Protein AF-A0A243Q3I1-F1 (afdb_monomer_lite)

InterPro domains:
  IPR002549 Transmembrane protein TqsA-like [PF01594] (101-294)

pLDDT: mean 79.12, std 11.6, range [49.81, 96.56]

Foldseek 3Di:
DVVVVVVCVVVVVVVVVVVVVVVVVVVVVVVVVVVVVVVVVCCVVPVVVVLVVVLVPDDPVCSVVSVVVVVVVVVVVVVVVVVVVVVVVVVVVVVVVVVVVVVVVVVVVVCVLQVLLLLLLLLVLLVVVVVLVVVVVVVDDLVVSLVVLVVVLVVVLVVVCVVLVPVLVVVLVVLVVVVVVVLVVVVVVLVVVPDDPVVCVVVSVVVVVVCVVVVCVVVVVSVVSVVVSVSVSVSSNSSSVSNSCCNNQVVVVLVVVLVPDDPVCSVVSVVVVVVVSVVSSVVSVVVVVVVVVVVVVVVVVD

Structure (mmCIF, N/CA/C/O backbone):
data_AF-A0A243Q3I1-F1
#
_entry.id   AF-A0A243Q3I1-F1
#
loop_
_atom_site.group_PDB
_atom_site.id
_atom_site.type_symbol
_atom_site.label_atom_id
_atom_site.label_alt_id
_atom_site.label_comp_id
_atom_site.label_asym_id
_atom_site.label_entity_id
_atom_site.label_seq_id
_atom_site.pdbx_PDB_ins_code
_atom_site.Cartn_x
_atom_site.Cartn_y
_atom_site.Cartn_z
_atom_site.occupancy
_atom_site.B_iso_or_equiv
_atom_site.auth_seq_id
_atom_site.auth_comp_id
_atom_site.auth_asym_id
_atom_site.auth_atom_id
_atom_site.pdbx_PDB_model_num
ATOM 1 N N . PHE A 1 1 ? -16.374 -46.601 -12.425 1.00 60.47 1 PHE A N 1
ATOM 2 C CA . PHE A 1 1 ? -17.560 -45.820 -11.999 1.00 60.47 1 PHE A CA 1
ATOM 3 C C . PHE A 1 1 ? -17.909 -45.997 -10.516 1.00 60.47 1 PHE A C 1
ATOM 5 O O . PHE A 1 1 ? -18.286 -45.012 -9.892 1.00 60.47 1 PHE A O 1
ATOM 12 N N . GLU A 1 2 ? -17.747 -47.179 -9.910 1.00 65.38 2 GLU A N 1
ATOM 13 C CA . GLU A 1 2 ? -18.029 -47.389 -8.472 1.00 65.38 2 GLU A CA 1
ATOM 14 C C . GLU A 1 2 ? -17.085 -46.637 -7.524 1.00 65.38 2 GLU A C 1
ATOM 16 O O . GLU A 1 2 ? -17.553 -46.033 -6.563 1.00 65.38 2 GLU A O 1
ATOM 21 N N . GLN A 1 3 ? -15.786 -46.562 -7.834 1.00 63.16 3 GLN A N 1
ATOM 22 C CA . GLN A 1 3 ? -14.827 -45.789 -7.030 1.00 63.16 3 GLN A CA 1
ATOM 23 C C . GLN A 1 3 ? -15.153 -44.286 -6.997 1.00 63.16 3 GLN A C 1
ATOM 25 O O . GLN A 1 3 ? -15.048 -43.660 -5.949 1.00 63.16 3 GLN A O 1
ATOM 30 N N . ALA A 1 4 ? -15.625 -43.707 -8.107 1.00 67.12 4 ALA A N 1
ATOM 31 C CA . ALA A 1 4 ? -16.045 -42.303 -8.161 1.00 67.12 4 ALA A CA 1
ATOM 32 C C . ALA A 1 4 ? -17.318 -42.048 -7.332 1.00 67.12 4 ALA A C 1
ATOM 34 O O . ALA A 1 4 ? -17.409 -41.034 -6.643 1.00 67.12 4 ALA A O 1
ATOM 35 N N . LYS A 1 5 ? -18.273 -42.992 -7.334 1.00 71.06 5 LYS A N 1
ATOM 36 C CA . LYS A 1 5 ? -19.467 -42.934 -6.474 1.00 71.06 5 LYS A CA 1
ATOM 37 C C . LYS A 1 5 ? -19.114 -43.074 -4.990 1.00 71.06 5 LYS A C 1
ATOM 39 O O . LYS A 1 5 ? -19.642 -42.320 -4.181 1.00 71.06 5 LYS A O 1
ATOM 44 N N . GLN A 1 6 ? -18.194 -43.971 -4.630 1.00 70.88 6 GLN A N 1
ATOM 45 C CA . GLN A 1 6 ? -17.710 -44.110 -3.250 1.00 70.88 6 GLN A CA 1
ATOM 46 C C . GLN A 1 6 ? -16.926 -42.877 -2.783 1.00 70.88 6 GLN A C 1
ATOM 48 O O . GLN A 1 6 ? -17.085 -42.451 -1.641 1.00 70.88 6 GLN A O 1
ATOM 53 N N . TYR A 1 7 ? -16.133 -42.263 -3.663 1.00 69.81 7 TYR A N 1
ATOM 54 C CA . TYR A 1 7 ? -15.385 -41.043 -3.355 1.00 69.81 7 TYR A CA 1
ATOM 55 C C . TYR A 1 7 ? -16.311 -39.831 -3.156 1.00 69.81 7 TYR A C 1
ATOM 57 O O . TYR A 1 7 ? -16.144 -39.074 -2.199 1.00 69.81 7 TYR A O 1
ATOM 65 N N . LEU A 1 8 ? -17.335 -39.684 -4.006 1.00 68.69 8 LEU A N 1
ATOM 66 C CA . LEU A 1 8 ? -18.376 -38.659 -3.865 1.00 68.69 8 LEU A CA 1
ATOM 67 C C . LEU A 1 8 ? -19.275 -38.900 -2.647 1.00 68.69 8 LEU A C 1
ATOM 69 O O . LEU A 1 8 ? -19.658 -37.944 -1.984 1.00 68.69 8 LEU A O 1
ATOM 73 N N . SER A 1 9 ? -19.576 -40.156 -2.312 1.00 70.81 9 SER A N 1
ATOM 74 C CA . SER A 1 9 ? -20.358 -40.506 -1.122 1.00 70.81 9 SER A CA 1
ATOM 75 C C . SER A 1 9 ? -19.582 -40.246 0.176 1.00 70.81 9 SER A C 1
ATOM 77 O O . SER A 1 9 ? -20.144 -39.649 1.093 1.00 70.81 9 SER A O 1
ATOM 79 N N . ARG A 1 10 ? -18.283 -40.590 0.242 1.00 69.06 10 ARG A N 1
ATOM 80 C CA . ARG A 1 10 ? -17.423 -40.268 1.399 1.00 69.06 10 ARG A CA 1
ATOM 81 C C . ARG A 1 10 ? -17.251 -38.763 1.592 1.00 69.06 10 ARG A C 1
ATOM 83 O O . ARG A 1 10 ? -17.489 -38.274 2.690 1.00 69.06 10 ARG A O 1
ATOM 90 N N . ARG A 1 11 ? -16.912 -38.017 0.531 1.00 65.69 11 ARG A N 1
ATOM 91 C CA . ARG A 1 11 ? -16.781 -36.550 0.624 1.00 65.69 11 ARG A CA 1
ATOM 92 C C . ARG A 1 11 ? -18.119 -35.849 0.847 1.00 65.69 11 ARG A C 1
ATOM 94 O O . ARG A 1 11 ? -18.159 -34.857 1.559 1.00 65.69 11 ARG A O 1
ATOM 101 N N . GLY A 1 12 ? -19.210 -36.360 0.279 1.00 66.88 12 GLY A N 1
ATOM 102 C CA . GLY A 1 12 ? -20.560 -35.864 0.543 1.00 66.88 12 GLY A CA 1
ATOM 103 C C . GLY A 1 12 ? -20.948 -36.036 2.011 1.00 66.88 12 GLY A C 1
ATOM 104 O O . GLY A 1 12 ? -21.496 -35.110 2.596 1.00 66.88 12 GLY A O 1
ATOM 105 N N . GLY A 1 13 ? -20.585 -37.169 2.623 1.00 69.62 13 GLY A N 1
ATOM 106 C CA . GLY A 1 13 ? -20.744 -37.415 4.057 1.00 69.62 13 GLY A CA 1
ATOM 107 C C . GLY A 1 13 ? -19.904 -36.478 4.929 1.00 69.62 13 GLY A C 1
ATOM 108 O O . GLY A 1 13 ? -20.433 -35.894 5.870 1.00 69.62 13 GLY A O 1
ATOM 109 N N . GLU A 1 14 ? -18.628 -36.266 4.592 1.00 66.44 14 GLU A N 1
ATOM 110 C CA . GLU A 1 14 ? -17.740 -35.347 5.323 1.00 66.44 14 GLU A CA 1
ATOM 111 C C . GLU A 1 14 ? -18.193 -33.882 5.206 1.00 66.44 14 GLU A C 1
ATOM 113 O O . GLU A 1 14 ? -18.300 -33.192 6.218 1.00 66.44 14 GLU A O 1
ATOM 118 N N . ILE A 1 15 ? -18.551 -33.413 4.007 1.00 69.44 15 ILE A N 1
ATOM 119 C CA . ILE A 1 15 ? -19.056 -32.048 3.780 1.00 69.44 15 ILE A CA 1
ATOM 120 C C . ILE A 1 15 ? -20.418 -31.851 4.455 1.00 69.44 15 ILE A C 1
ATOM 122 O O . ILE A 1 15 ? -20.632 -30.825 5.099 1.00 69.44 15 ILE A O 1
ATOM 126 N N . ALA A 1 16 ? -21.322 -32.832 4.368 1.00 72.56 16 ALA A N 1
ATOM 127 C CA . ALA A 1 16 ? -22.604 -32.780 5.066 1.00 72.56 16 ALA A CA 1
ATOM 128 C C . ALA A 1 16 ? -22.410 -32.766 6.588 1.00 72.56 16 ALA A C 1
ATOM 130 O O . ALA A 1 16 ? -23.049 -31.968 7.269 1.00 72.56 16 ALA A O 1
ATOM 131 N N . SER A 1 17 ? -21.492 -33.577 7.125 1.00 74.25 17 SER A N 1
ATOM 132 C CA . SER A 1 17 ? -21.179 -33.585 8.559 1.00 74.25 17 SER A CA 1
ATOM 133 C C . SER A 1 17 ? -20.524 -32.283 9.032 1.00 74.25 17 SER A C 1
ATOM 135 O O . SER A 1 17 ? -20.873 -31.788 10.100 1.00 74.25 17 SER A O 1
ATOM 137 N N . GLY A 1 18 ? -19.644 -31.680 8.224 1.00 77.44 18 GLY A N 1
ATOM 138 C CA . GLY A 1 18 ? -18.999 -30.401 8.525 1.00 77.44 18 GLY A CA 1
ATOM 139 C C . GLY A 1 18 ? -19.975 -29.226 8.460 1.00 77.44 18 GLY A C 1
ATOM 140 O O . GLY A 1 18 ? -19.966 -28.367 9.340 1.00 77.44 18 GLY A O 1
ATOM 141 N N . ALA A 1 19 ? -20.873 -29.218 7.471 1.00 75.69 19 ALA A N 1
ATOM 142 C CA . ALA A 1 19 ? -21.944 -28.231 7.366 1.00 75.69 19 ALA A CA 1
ATOM 143 C C . ALA A 1 19 ? -22.961 -28.367 8.513 1.00 75.69 19 ALA A C 1
ATOM 145 O O . ALA A 1 19 ? -23.334 -27.364 9.117 1.00 75.69 19 ALA A O 1
ATOM 146 N N . LEU A 1 20 ? -23.361 -29.594 8.869 1.00 82.19 20 LEU A N 1
ATOM 147 C CA . LEU A 1 20 ? -24.236 -29.862 10.017 1.00 82.19 20 LEU A CA 1
ATOM 148 C C . LEU A 1 20 ? -23.584 -29.456 11.343 1.00 82.19 20 LEU A C 1
ATOM 150 O O . LEU A 1 20 ? -24.257 -28.870 12.190 1.00 82.19 20 LEU A O 1
ATOM 154 N N . ALA A 1 21 ? -22.285 -29.714 11.516 1.00 81.19 21 ALA A N 1
ATOM 155 C CA . ALA A 1 21 ? -21.536 -29.259 12.683 1.00 81.19 21 ALA A CA 1
ATOM 156 C C . ALA A 1 21 ? -21.499 -27.725 12.754 1.00 81.19 21 ALA A C 1
ATOM 158 O O . ALA A 1 21 ? -21.823 -27.163 13.796 1.00 81.19 21 ALA A O 1
ATOM 159 N N . GLY A 1 22 ? -21.209 -27.044 11.639 1.00 78.94 22 GLY A N 1
ATOM 160 C CA . GLY A 1 22 ? -21.221 -25.580 11.568 1.00 78.94 22 GLY A CA 1
ATOM 161 C C . GLY A 1 22 ? -22.584 -24.973 11.917 1.00 78.94 22 GLY A C 1
ATOM 162 O O . GLY A 1 22 ? -22.660 -24.055 12.731 1.00 78.94 22 GLY A O 1
ATOM 163 N N . VAL A 1 23 ? -23.672 -25.524 11.368 1.00 85.94 23 VAL A N 1
ATOM 164 C CA . VAL A 1 23 ? -25.045 -25.085 11.678 1.00 85.94 23 VAL A CA 1
ATOM 165 C C . VAL A 1 23 ? -25.387 -25.330 13.147 1.00 85.94 23 VAL A C 1
ATOM 167 O O . VAL A 1 23 ? -25.969 -24.457 13.791 1.00 85.94 23 VAL A O 1
ATOM 170 N N . ARG A 1 24 ? -24.997 -26.482 13.701 1.00 91.62 24 ARG A N 1
ATOM 171 C CA . ARG A 1 24 ? -25.228 -26.807 15.111 1.00 91.62 24 ARG A CA 1
ATOM 172 C C . ARG A 1 24 ? -24.483 -25.853 16.041 1.00 91.62 24 ARG A C 1
ATOM 174 O O . ARG A 1 24 ? -25.095 -25.338 16.969 1.00 91.62 24 ARG A O 1
ATOM 181 N N . THR A 1 25 ? -23.211 -25.568 15.774 1.00 89.69 25 THR A N 1
ATOM 182 C CA . THR A 1 25 ? -22.420 -24.637 16.589 1.00 89.69 25 THR A CA 1
ATOM 183 C C . THR A 1 25 ? -22.998 -23.223 16.548 1.00 89.69 25 THR A C 1
ATOM 185 O O . THR A 1 25 ? -23.148 -22.596 17.593 1.00 89.69 25 THR A O 1
ATOM 188 N N . VAL A 1 26 ? -23.387 -22.725 15.369 1.00 88.94 26 VAL A N 1
ATOM 189 C CA . VAL A 1 26 ? -24.053 -21.414 15.254 1.00 88.94 26 VAL A CA 1
ATOM 190 C C . VAL A 1 26 ? -25.386 -21.412 16.007 1.00 88.94 26 VAL A C 1
ATOM 192 O O . VAL A 1 26 ? -25.686 -20.449 16.712 1.00 88.94 26 VAL A O 1
ATOM 195 N N . GLY A 1 27 ? -26.157 -22.498 15.911 1.00 92.06 27 GLY A N 1
ATOM 196 C CA . GLY A 1 27 ? -27.403 -22.674 16.654 1.00 92.06 27 GLY A CA 1
ATOM 197 C C . GLY A 1 27 ? -27.200 -22.644 18.170 1.00 92.06 27 GLY A C 1
ATOM 198 O O . GLY A 1 27 ? -27.911 -21.919 18.858 1.00 92.06 27 GLY A O 1
ATOM 199 N N . GLU A 1 28 ? -26.204 -23.365 18.687 1.00 93.62 28 GLU A N 1
ATOM 200 C CA . GLU A 1 28 ? -25.862 -23.399 20.116 1.00 93.62 28 GLU A CA 1
ATOM 201 C C . GLU A 1 28 ? -25.403 -22.024 20.626 1.00 93.62 28 GLU A C 1
ATOM 203 O O . GLU A 1 28 ? -25.840 -21.591 21.694 1.00 93.62 28 GLU A O 1
ATOM 208 N N . ILE A 1 29 ? -24.597 -21.294 19.846 1.00 94.00 29 ILE A N 1
ATOM 209 C CA . ILE A 1 29 ? -24.166 -19.930 20.192 1.00 94.00 29 ILE A CA 1
ATOM 210 C C . ILE A 1 29 ? -25.363 -18.979 20.228 1.00 94.00 29 ILE A C 1
ATOM 212 O O . ILE A 1 29 ? -25.531 -18.249 21.203 1.00 94.00 29 ILE A O 1
ATOM 216 N N . LEU A 1 30 ? -26.214 -18.991 19.198 1.00 93.62 30 LEU A N 1
ATOM 217 C CA . LEU A 1 30 ? -27.404 -18.137 19.150 1.00 93.62 30 LEU A CA 1
ATOM 218 C C . LEU A 1 30 ? -28.355 -18.442 20.306 1.00 93.62 30 LEU A C 1
ATOM 220 O O . LEU A 1 30 ? -28.835 -17.518 20.962 1.00 93.62 30 LEU A O 1
ATOM 224 N N . PHE A 1 31 ? -28.587 -19.723 20.594 1.00 95.94 31 PHE A N 1
ATOM 225 C CA . PHE A 1 31 ? -29.427 -20.136 21.711 1.00 95.94 31 PHE A CA 1
ATOM 226 C C . PHE A 1 31 ? -28.833 -19.681 23.047 1.00 95.94 31 PHE A C 1
ATOM 228 O O . PHE A 1 31 ? -29.552 -19.137 23.882 1.00 95.94 31 PHE A O 1
ATOM 235 N N . GLY A 1 32 ? -27.516 -19.824 23.224 1.00 94.44 32 GLY A N 1
ATOM 236 C CA . GLY A 1 32 ? -26.795 -19.337 24.397 1.00 94.44 32 GLY A CA 1
ATOM 237 C C . GLY A 1 32 ? -26.888 -17.820 24.568 1.00 94.44 32 GLY A C 1
ATOM 238 O O . GLY A 1 32 ? -27.159 -17.353 25.670 1.00 94.44 32 GLY A O 1
ATOM 239 N N . VAL A 1 33 ? -26.738 -17.047 23.489 1.00 95.12 33 VAL A N 1
ATOM 240 C CA . VAL A 1 33 ? -26.851 -15.577 23.509 1.00 95.12 33 VAL A CA 1
ATOM 241 C C . VAL A 1 33 ? -28.270 -15.137 23.853 1.00 95.12 33 VAL A C 1
ATOM 243 O O . VAL A 1 33 ? -28.454 -14.284 24.719 1.00 95.12 33 VAL A O 1
ATOM 246 N N . VAL A 1 34 ? -29.281 -15.733 23.218 1.00 95.56 34 VAL A N 1
ATOM 247 C CA . VAL A 1 34 ? -30.690 -15.425 23.501 1.00 95.56 34 VAL A CA 1
ATOM 248 C C . VAL A 1 34 ? -31.037 -15.790 24.943 1.00 95.56 34 VAL A C 1
ATOM 250 O O . VAL A 1 34 ? -31.638 -14.981 25.650 1.00 95.56 34 VAL A O 1
ATOM 253 N N . LEU A 1 35 ? -30.611 -16.965 25.412 1.00 96.00 35 LEU A N 1
ATOM 254 C CA . LEU A 1 35 ? -30.824 -17.400 26.789 1.00 96.00 35 LEU A CA 1
ATOM 255 C C . LEU A 1 35 ? -30.122 -16.471 27.785 1.00 96.00 35 LEU A C 1
ATOM 257 O O . LEU A 1 35 ? -30.739 -16.063 28.765 1.00 96.00 35 LEU A O 1
ATOM 261 N N . ALA A 1 36 ? -28.869 -16.096 27.526 1.00 93.44 36 ALA A N 1
ATOM 262 C CA . ALA A 1 36 ? -28.123 -15.157 28.357 1.00 93.44 36 ALA A CA 1
ATOM 263 C C . ALA A 1 36 ? -28.802 -13.782 28.404 1.00 93.44 36 ALA A C 1
ATOM 265 O O . ALA A 1 36 ? -28.885 -13.183 29.473 1.00 93.44 36 ALA A O 1
ATOM 266 N N . MET A 1 37 ? -29.344 -13.305 27.279 1.00 94.38 37 MET A N 1
ATOM 267 C CA . MET A 1 37 ? -30.090 -12.048 27.215 1.00 94.38 37 MET A CA 1
ATOM 268 C C . MET A 1 37 ? -31.381 -12.115 28.039 1.00 94.38 37 MET A C 1
ATOM 270 O O . MET A 1 37 ? -31.640 -11.222 28.844 1.00 94.38 37 MET A O 1
ATOM 274 N N . ILE A 1 38 ? -32.162 -13.192 27.900 1.00 93.81 38 ILE A N 1
ATOM 275 C CA . ILE A 1 38 ? -33.390 -13.406 28.682 1.00 93.81 38 ILE A CA 1
ATOM 276 C C . ILE A 1 38 ? -33.068 -13.515 30.177 1.00 93.81 38 ILE A C 1
ATOM 278 O O . ILE A 1 38 ? -33.711 -12.853 30.991 1.00 93.81 38 ILE A O 1
ATOM 282 N N . LEU A 1 39 ? -32.059 -14.310 30.543 1.00 90.44 39 LEU A N 1
ATOM 283 C CA . LEU A 1 39 ? -31.615 -14.461 31.929 1.00 90.44 39 LEU A CA 1
ATOM 284 C C . LEU A 1 39 ? -31.116 -13.137 32.498 1.00 90.44 39 LEU A C 1
ATOM 286 O O . LEU A 1 39 ? -31.464 -12.809 33.625 1.00 90.44 39 LEU A O 1
ATOM 290 N N . SER A 1 40 ? -30.356 -12.360 31.726 1.00 89.31 40 SER A N 1
ATOM 291 C CA . SER A 1 40 ? -29.889 -11.036 32.135 1.00 89.31 40 SER A CA 1
ATOM 292 C C . SER A 1 40 ? -31.066 -10.108 32.441 1.00 89.31 40 SER A C 1
ATOM 294 O O . SER A 1 40 ? -31.116 -9.537 33.529 1.00 89.31 40 SER A O 1
ATOM 296 N N . ILE A 1 41 ? -32.063 -10.033 31.552 1.00 89.38 41 ILE A N 1
ATOM 297 C CA . ILE A 1 41 ? -33.278 -9.230 31.767 1.00 89.38 41 ILE A CA 1
ATOM 298 C C . ILE A 1 41 ? -34.038 -9.712 33.009 1.00 89.38 41 ILE A C 1
ATOM 300 O O . ILE A 1 41 ? -34.445 -8.898 33.838 1.00 89.38 41 ILE A O 1
ATOM 304 N N . TYR A 1 42 ? -34.208 -11.026 33.168 1.00 88.81 42 TYR A N 1
ATOM 305 C CA . TYR A 1 42 ? -34.916 -11.593 34.313 1.00 88.81 42 TYR A CA 1
ATOM 306 C C . TYR A 1 42 ? -34.189 -11.327 35.635 1.00 88.81 42 TYR A C 1
ATOM 308 O O . TYR A 1 42 ? -34.819 -10.889 36.593 1.00 88.81 42 TYR A O 1
ATOM 316 N N . PHE A 1 43 ? -32.872 -11.541 35.696 1.00 84.88 43 PHE A N 1
ATOM 317 C CA . PHE A 1 43 ? -32.071 -11.264 36.890 1.00 84.88 43 PHE A CA 1
ATOM 318 C C . PHE A 1 43 ? -32.097 -9.779 37.254 1.00 84.88 43 PHE A C 1
ATOM 320 O O . PHE A 1 43 ? -32.233 -9.451 38.430 1.00 84.88 43 PHE A O 1
ATOM 327 N N . VAL A 1 44 ? -32.040 -8.887 36.261 1.00 84.31 44 VAL A N 1
ATOM 328 C CA . VAL A 1 44 ? -32.137 -7.436 36.478 1.00 84.31 44 VAL A CA 1
ATOM 329 C C . VAL A 1 44 ? -33.530 -7.028 36.967 1.00 84.31 44 VAL A C 1
ATOM 331 O O . VAL A 1 44 ? -33.642 -6.169 37.835 1.00 84.31 44 VAL A O 1
ATOM 334 N N . HIS A 1 45 ? -34.599 -7.633 36.443 1.00 86.81 45 HIS A N 1
ATOM 335 C CA . HIS A 1 45 ? -35.970 -7.244 36.787 1.00 86.81 45 HIS A CA 1
ATOM 336 C C . HIS A 1 45 ? -36.542 -7.967 38.020 1.00 86.81 45 HIS A C 1
ATOM 338 O O . HIS A 1 45 ? -37.485 -7.489 38.650 1.00 86.81 45 HIS A O 1
ATOM 344 N N . SER A 1 46 ? -36.070 -9.174 38.330 1.00 84.19 46 SER A N 1
ATOM 345 C CA . SER A 1 46 ? -36.699 -10.085 39.301 1.00 84.19 46 SER A CA 1
ATOM 346 C C . SER A 1 46 ? -35.706 -10.902 40.131 1.00 84.19 46 SER A C 1
ATOM 348 O O . SER A 1 46 ? -36.121 -11.864 40.780 1.00 84.19 46 SER A O 1
ATOM 350 N N . GLY A 1 47 ? -34.428 -10.509 40.180 1.00 78.44 47 GLY A N 1
ATOM 351 C CA . GLY A 1 47 ? -33.404 -11.174 40.994 1.00 78.44 47 GLY A CA 1
ATOM 352 C C . GLY A 1 47 ? -33.833 -11.375 42.450 1.00 78.44 47 GLY A C 1
ATOM 353 O O . GLY A 1 47 ? -33.764 -12.490 42.963 1.00 78.44 47 GLY A O 1
ATOM 354 N N . ASP A 1 48 ? -34.411 -10.348 43.072 1.00 79.62 48 ASP A N 1
ATOM 355 C CA . ASP A 1 48 ? -34.838 -10.389 44.479 1.00 79.62 48 ASP A CA 1
ATOM 356 C C . ASP A 1 48 ? -35.939 -11.430 44.749 1.00 79.62 48 ASP A C 1
ATOM 358 O O . ASP A 1 48 ? -35.967 -12.066 45.806 1.00 79.62 48 ASP A O 1
ATOM 362 N N . ARG A 1 49 ? -36.833 -11.661 43.774 1.00 81.50 49 ARG A N 1
ATOM 363 C CA . ARG A 1 49 ? -37.895 -12.677 43.878 1.00 81.50 49 ARG A CA 1
ATOM 364 C C . ARG A 1 49 ? -37.335 -14.093 43.810 1.00 81.50 49 ARG A C 1
ATOM 366 O O . ARG A 1 49 ? -37.809 -14.964 44.537 1.00 81.50 49 ARG A O 1
ATOM 373 N N . LEU A 1 50 ? -36.319 -14.311 42.976 1.00 81.50 50 LEU A N 1
ATOM 374 C CA . LEU A 1 50 ? -35.639 -15.602 42.837 1.00 81.50 50 LEU A CA 1
ATOM 375 C C . LEU A 1 50 ? -34.916 -15.966 44.143 1.00 81.50 50 LEU A C 1
ATOM 377 O O . LEU A 1 50 ? -35.040 -17.083 44.643 1.00 81.50 50 LEU A O 1
ATOM 381 N N . VAL A 1 51 ? -34.238 -14.988 44.748 1.00 79.06 51 VAL A N 1
ATOM 382 C CA . VAL A 1 51 ? -33.566 -15.143 46.046 1.00 79.06 51 VAL A CA 1
ATOM 383 C C . VAL A 1 51 ? -34.569 -15.443 47.154 1.00 79.06 51 VAL A C 1
ATOM 385 O O . VAL A 1 51 ? -34.360 -16.378 47.926 1.00 79.06 51 VAL A O 1
ATOM 388 N N . GLY A 1 52 ? -35.679 -14.701 47.209 1.00 82.50 52 GLY A N 1
ATOM 389 C CA . GLY A 1 52 ? -36.759 -14.952 48.165 1.00 82.50 52 GLY A CA 1
ATOM 390 C C . GLY A 1 52 ? -37.315 -16.371 48.052 1.00 82.50 52 GLY A C 1
ATOM 391 O O . GLY A 1 52 ? -37.408 -17.075 49.055 1.00 82.50 52 GLY A O 1
ATOM 392 N N . TRP A 1 53 ? -37.574 -16.828 46.825 1.00 84.94 53 TRP A N 1
ATOM 393 C CA . TRP A 1 53 ? -38.052 -18.185 46.561 1.00 84.94 53 TRP A CA 1
ATOM 394 C C . TRP A 1 53 ? -37.063 -19.272 47.020 1.00 84.94 53 TRP A C 1
ATOM 396 O O . TRP A 1 53 ? -37.472 -20.237 47.665 1.00 84.94 53 TRP A O 1
ATOM 406 N N . ILE A 1 54 ? -35.758 -19.102 46.770 1.00 84.19 54 ILE A N 1
ATOM 407 C CA . ILE A 1 54 ? -34.717 -20.043 47.231 1.00 84.19 54 ILE A CA 1
ATOM 408 C C . ILE A 1 54 ? -34.657 -20.089 48.762 1.00 84.19 54 ILE A C 1
ATOM 410 O O . ILE A 1 54 ? -34.602 -21.166 49.362 1.00 84.19 54 ILE A O 1
ATOM 414 N N . VAL A 1 55 ? -34.692 -18.924 49.409 1.00 84.25 55 VAL A N 1
ATOM 415 C CA . VAL A 1 55 ? -34.711 -18.819 50.874 1.00 84.25 55 VAL A CA 1
ATOM 416 C C . VAL A 1 55 ? -35.966 -19.483 51.450 1.00 84.25 55 VAL A C 1
ATOM 418 O O . VAL A 1 55 ? -35.908 -20.100 52.517 1.00 84.25 55 VAL A O 1
ATOM 421 N N . ASP A 1 56 ? -37.089 -19.403 50.740 1.00 86.06 56 ASP A N 1
ATOM 422 C CA . ASP A 1 56 ? -38.352 -20.010 51.146 1.00 86.06 56 ASP A CA 1
ATOM 423 C C . ASP A 1 56 ? -38.416 -21.527 50.920 1.00 86.06 56 ASP A C 1
ATOM 425 O O . ASP A 1 56 ? -39.223 -22.194 51.574 1.00 86.06 56 ASP A O 1
ATOM 429 N N . LEU A 1 57 ? -37.530 -22.097 50.100 1.00 87.50 57 LEU A N 1
ATOM 430 C CA . LEU A 1 57 ? -37.314 -23.547 50.009 1.00 87.50 57 LEU A CA 1
ATOM 431 C C . LEU A 1 57 ? -36.452 -24.094 51.161 1.00 87.50 57 LEU A C 1
ATOM 433 O O . LEU A 1 57 ? -36.494 -25.290 51.448 1.00 87.50 57 LEU A O 1
ATOM 437 N N . ALA A 1 58 ? -35.679 -23.244 51.844 1.00 84.75 58 ALA A N 1
ATOM 438 C CA . ALA A 1 58 ? -34.723 -23.695 52.850 1.00 84.75 58 ALA A CA 1
ATOM 439 C C . ALA A 1 58 ? -35.385 -24.110 54.189 1.00 84.75 58 ALA A C 1
ATOM 441 O O . ALA A 1 58 ? -36.408 -23.534 54.598 1.00 84.75 58 ALA A O 1
ATOM 442 N N . PRO A 1 59 ? -34.790 -25.066 54.936 1.00 88.31 59 PRO A N 1
ATOM 443 C CA . PRO A 1 59 ? -35.238 -25.444 56.278 1.00 88.31 59 PRO A CA 1
ATOM 444 C C . PRO A 1 59 ? -35.266 -24.249 57.241 1.00 88.31 59 PRO A C 1
ATOM 446 O O . PRO A 1 59 ? -34.374 -23.397 57.221 1.00 88.31 59 PRO A O 1
ATOM 449 N N . ARG A 1 60 ? -36.270 -24.201 58.133 1.00 80.50 60 ARG A N 1
ATOM 450 C CA . ARG A 1 60 ? -36.539 -23.052 59.029 1.00 80.50 60 ARG A CA 1
ATOM 451 C C . ARG A 1 60 ? -35.328 -22.607 59.864 1.00 80.50 60 ARG A C 1
ATOM 453 O O . ARG A 1 60 ? -35.210 -21.419 60.136 1.00 80.50 60 ARG A O 1
ATOM 460 N N . GLY A 1 61 ? -34.425 -23.526 60.216 1.00 84.44 61 GLY A N 1
ATOM 461 C CA . GLY A 1 61 ? -33.232 -23.233 61.019 1.00 84.44 61 GLY A CA 1
ATOM 462 C C . GLY A 1 61 ? -32.164 -22.376 60.325 1.00 84.44 61 GLY A C 1
ATOM 463 O O . GLY A 1 61 ? -31.408 -21.707 61.016 1.00 84.44 61 GLY A O 1
ATOM 464 N N . ILE A 1 62 ? -32.113 -22.349 58.985 1.00 82.69 62 ILE A N 1
ATOM 465 C CA . ILE A 1 62 ? -31.014 -21.710 58.222 1.00 82.69 62 ILE A CA 1
ATOM 466 C C . ILE A 1 62 ? -31.490 -20.445 57.477 1.00 82.69 62 ILE A C 1
ATOM 468 O O . ILE A 1 62 ? -30.685 -19.651 56.996 1.00 82.69 62 ILE A O 1
ATOM 472 N N . ARG A 1 63 ? -32.807 -20.189 57.414 1.00 84.12 63 ARG A N 1
ATOM 473 C CA . ARG A 1 63 ? -33.386 -19.065 56.646 1.00 84.12 63 ARG A CA 1
ATOM 474 C C . ARG A 1 63 ? -32.843 -17.689 57.035 1.00 84.12 63 ARG A C 1
ATOM 476 O O . ARG A 1 63 ? -32.688 -16.844 56.159 1.00 84.12 63 ARG A O 1
ATOM 483 N N . ARG A 1 64 ? -32.562 -17.455 58.325 1.00 80.25 64 ARG A N 1
ATOM 484 C CA . ARG A 1 64 ? -31.979 -16.185 58.801 1.00 80.25 64 ARG A CA 1
ATOM 485 C C . ARG A 1 64 ? -30.574 -15.975 58.242 1.00 80.25 64 ARG A C 1
ATOM 487 O O . ARG A 1 64 ? -30.338 -14.970 57.583 1.00 80.25 64 ARG A O 1
ATOM 494 N N . THR A 1 65 ? -29.702 -16.970 58.401 1.00 82.88 65 THR A N 1
ATOM 495 C CA . THR A 1 65 ? -28.334 -16.951 57.866 1.00 82.88 65 THR A CA 1
ATOM 496 C C . THR A 1 65 ? -28.326 -16.798 56.345 1.00 82.88 65 THR A C 1
ATOM 498 O O . THR A 1 65 ? -27.563 -16.004 55.813 1.00 82.88 65 THR A O 1
ATOM 501 N N . LEU A 1 66 ? -29.230 -17.482 55.635 1.00 82.38 66 LEU A N 1
ATOM 502 C CA . LEU A 1 66 ? -29.372 -17.368 54.179 1.00 82.38 66 LEU A CA 1
ATOM 503 C C . LEU A 1 66 ? -29.799 -15.966 53.709 1.00 82.38 66 LEU A C 1
ATOM 505 O O . LEU A 1 66 ? -29.287 -15.503 52.693 1.00 82.38 66 LEU A O 1
ATOM 509 N N . ARG A 1 67 ? -30.695 -15.270 54.427 1.00 80.62 67 ARG A N 1
ATOM 510 C CA . ARG A 1 67 ? -31.069 -13.883 54.078 1.00 80.62 67 ARG A CA 1
ATOM 511 C C . ARG A 1 67 ? -29.920 -12.907 54.301 1.00 80.62 67 ARG A C 1
ATOM 513 O O . ARG A 1 67 ? -29.665 -12.071 53.441 1.00 80.62 67 ARG A O 1
ATOM 520 N N . GLU A 1 68 ? -29.231 -13.027 55.432 1.00 81.25 68 GLU A N 1
ATOM 521 C CA . GLU A 1 68 ? -28.131 -12.128 55.796 1.00 81.25 68 GLU A CA 1
ATOM 522 C C . GLU A 1 68 ? -26.902 -12.349 54.905 1.00 81.25 68 GLU A C 1
ATOM 524 O O . GLU A 1 68 ? -26.369 -11.398 54.335 1.00 81.25 68 GLU A O 1
ATOM 529 N N . SER A 1 69 ? -26.487 -13.603 54.701 1.00 83.62 69 SER A N 1
ATOM 530 C CA . SER A 1 69 ? -25.369 -13.934 53.810 1.00 83.62 69 SER A CA 1
ATOM 531 C C . SER A 1 69 ? -25.704 -13.691 52.338 1.00 83.62 69 SER A C 1
ATOM 533 O O . SER A 1 69 ? -24.828 -13.284 51.581 1.00 83.62 69 SER A O 1
ATOM 535 N N . GLY A 1 70 ? -26.961 -13.889 51.925 1.00 80.62 70 GLY A N 1
ATOM 536 C CA . GLY A 1 70 ? -27.404 -13.653 50.552 1.00 80.62 70 GLY A CA 1
ATOM 537 C C . GLY A 1 70 ? -27.160 -12.213 50.105 1.00 80.62 70 GLY A C 1
ATOM 538 O O . GLY A 1 70 ? -26.525 -11.997 49.077 1.00 80.62 70 GLY A O 1
ATOM 539 N N . ALA A 1 71 ? -27.573 -11.226 50.904 1.00 78.94 71 ALA A N 1
ATOM 540 C CA . ALA A 1 71 ? -27.362 -9.814 50.580 1.00 78.94 71 ALA A CA 1
ATOM 541 C C . ALA A 1 71 ? -25.870 -9.456 50.440 1.00 78.94 71 ALA A C 1
ATOM 543 O O . ALA A 1 71 ? -25.488 -8.748 49.509 1.00 78.94 71 ALA A O 1
ATOM 544 N N . VAL A 1 72 ? -25.020 -10.003 51.316 1.00 85.06 72 VAL A N 1
ATOM 545 C CA . VAL A 1 72 ? -23.563 -9.805 51.255 1.00 85.06 72 VAL A CA 1
ATOM 546 C C . VAL A 1 72 ? -22.973 -10.436 49.991 1.00 85.06 72 VAL A C 1
ATOM 548 O O . VAL A 1 72 ? -22.177 -9.802 49.303 1.00 85.06 72 VAL A O 1
ATOM 551 N N . ILE A 1 73 ? -23.390 -11.657 49.641 1.00 85.88 73 ILE A N 1
ATOM 552 C CA . ILE A 1 73 ? -22.944 -12.336 48.415 1.00 85.88 73 ILE A CA 1
ATOM 553 C C . ILE A 1 73 ? -23.340 -11.520 47.178 1.00 85.88 73 ILE A C 1
ATOM 555 O O . ILE A 1 73 ? -22.508 -11.313 46.294 1.00 85.88 73 ILE A O 1
ATOM 559 N N . PHE A 1 74 ? -24.573 -11.009 47.121 1.00 82.38 74 PHE A N 1
ATOM 560 C CA . PHE A 1 74 ? -25.032 -10.180 46.004 1.00 82.38 74 PHE A CA 1
ATOM 561 C C . PHE A 1 74 ? -24.260 -8.864 45.881 1.00 82.38 74 PHE A C 1
ATOM 563 O O . PHE A 1 74 ? -23.929 -8.470 44.759 1.00 82.38 74 PHE A O 1
ATOM 570 N N . ASP A 1 75 ? -23.932 -8.206 46.996 1.00 85.06 75 ASP A N 1
ATOM 571 C CA . ASP A 1 75 ? -23.122 -6.983 46.977 1.00 85.06 75 ASP A CA 1
ATOM 572 C C . ASP A 1 75 ? -21.697 -7.255 46.467 1.00 85.06 75 ASP A C 1
ATOM 574 O O . ASP A 1 75 ? -21.211 -6.556 45.572 1.00 85.06 75 ASP A O 1
ATOM 578 N N . VAL A 1 76 ? -21.054 -8.327 46.947 1.00 89.94 76 VAL A N 1
ATOM 579 C CA . VAL A 1 76 ? -19.701 -8.724 46.515 1.00 89.94 76 VAL A CA 1
ATOM 580 C C . VAL A 1 76 ? -19.675 -9.085 45.030 1.00 89.94 76 VAL A C 1
ATOM 582 O O . VAL A 1 76 ? -18.813 -8.599 44.293 1.00 89.94 76 VAL A O 1
ATOM 585 N N . VAL A 1 77 ? -20.636 -9.887 44.562 1.00 89.25 77 VAL A N 1
ATOM 586 C CA . VAL A 1 77 ? -20.743 -10.271 43.145 1.00 89.25 77 VAL A CA 1
ATOM 587 C C . VAL A 1 77 ? -21.012 -9.044 42.273 1.00 89.25 77 VAL A C 1
ATOM 589 O O . VAL A 1 77 ? -20.363 -8.870 41.241 1.00 89.25 77 VAL A O 1
ATOM 592 N N . SER A 1 78 ? -21.899 -8.144 42.701 1.00 86.00 78 SER A N 1
ATOM 593 C CA . SER A 1 78 ? -22.202 -6.913 41.960 1.00 86.00 78 SER A CA 1
ATOM 594 C C . SER A 1 78 ? -20.997 -5.972 41.883 1.00 86.00 78 SER A C 1
ATOM 596 O O . SER A 1 78 ? -20.733 -5.404 40.819 1.00 86.00 78 SER A O 1
ATOM 598 N N . ARG A 1 79 ? -20.224 -5.828 42.969 1.00 90.06 79 ARG A N 1
ATOM 599 C CA . ARG A 1 79 ? -18.950 -5.086 42.956 1.00 90.06 79 ARG A CA 1
ATOM 600 C C . ARG A 1 79 ? -17.934 -5.714 42.015 1.00 90.06 79 ARG A C 1
ATOM 602 O O . ARG A 1 79 ? -17.294 -4.982 41.263 1.00 90.06 79 ARG A O 1
ATOM 609 N N . TYR A 1 80 ? -17.804 -7.038 42.030 1.00 92.31 80 TYR A N 1
ATOM 610 C CA . TYR A 1 80 ? -16.886 -7.746 41.144 1.00 92.31 80 TYR A CA 1
ATOM 611 C C . TYR A 1 80 ? -17.258 -7.549 39.668 1.00 92.31 80 TYR A C 1
ATOM 613 O O . TYR A 1 80 ? -16.403 -7.155 38.879 1.00 92.31 80 TYR A O 1
ATOM 621 N N . ILE A 1 81 ? -18.537 -7.710 39.305 1.00 90.56 81 ILE A N 1
ATOM 622 C CA . ILE A 1 81 ? -19.024 -7.498 37.930 1.00 90.56 81 ILE A CA 1
ATOM 623 C C . ILE A 1 81 ? -18.769 -6.057 37.473 1.00 90.56 81 ILE A C 1
ATOM 625 O O . ILE A 1 81 ? -18.284 -5.844 36.362 1.00 90.56 81 ILE A O 1
ATOM 629 N N . ARG A 1 82 ? -19.040 -5.060 38.327 1.00 87.50 82 ARG A N 1
ATOM 630 C CA . ARG A 1 82 ? -18.734 -3.651 38.019 1.00 87.50 82 ARG A CA 1
ATOM 631 C C . ARG A 1 82 ? -17.233 -3.419 37.834 1.00 87.50 82 ARG A C 1
ATOM 633 O O . ARG A 1 82 ? -16.852 -2.670 36.940 1.00 87.50 82 ARG A O 1
ATOM 640 N N . GLY A 1 83 ? -16.394 -4.080 38.632 1.00 92.31 83 GLY A N 1
ATOM 641 C CA . GLY A 1 83 ? -14.939 -4.045 38.485 1.00 92.31 83 GLY A CA 1
ATOM 642 C C . GLY A 1 83 ? -14.475 -4.622 37.148 1.00 92.31 83 GLY A C 1
ATOM 643 O O . GLY A 1 83 ? -13.756 -3.951 36.413 1.00 92.31 83 GLY A O 1
ATOM 644 N N . VAL A 1 84 ? -14.946 -5.820 36.791 1.00 93.38 84 VAL A N 1
ATOM 645 C CA . VAL A 1 84 ? -14.625 -6.474 35.509 1.00 93.38 84 VAL A CA 1
ATOM 646 C C . VAL A 1 84 ? -15.107 -5.639 34.319 1.00 93.38 84 VAL A C 1
ATOM 648 O O . VAL A 1 84 ? -14.378 -5.496 33.341 1.00 93.38 84 VAL A O 1
ATOM 651 N N . ALA A 1 85 ? -16.294 -5.032 34.406 1.00 91.19 85 ALA A N 1
ATOM 652 C CA . ALA A 1 85 ? -16.808 -4.152 33.357 1.00 91.19 85 ALA A CA 1
ATOM 653 C C . ALA A 1 85 ? -15.924 -2.909 33.150 1.00 91.19 85 ALA A C 1
ATOM 655 O O . ALA A 1 85 ? -15.692 -2.502 32.013 1.00 91.19 85 ALA A O 1
ATOM 656 N N . LEU A 1 86 ? -15.399 -2.329 34.234 1.00 93.38 86 LEU A N 1
ATOM 657 C CA . LEU A 1 86 ? -14.504 -1.173 34.167 1.00 93.38 86 LEU A CA 1
ATOM 658 C C . LEU A 1 86 ? -13.153 -1.560 33.550 1.00 93.38 86 LEU A C 1
ATOM 660 O O . LEU A 1 86 ? -12.672 -0.857 32.665 1.00 93.38 86 LEU A O 1
ATOM 664 N N . VAL A 1 87 ? -12.595 -2.710 33.941 1.00 93.44 87 VAL A N 1
ATOM 665 C CA . VAL A 1 87 ? -11.377 -3.266 33.324 1.00 93.44 87 VAL A CA 1
ATOM 666 C C . VAL A 1 87 ? -11.585 -3.486 31.824 1.00 93.44 87 VAL A C 1
ATOM 668 O O . VAL A 1 87 ? -10.810 -2.972 31.025 1.00 93.44 87 VAL A O 1
ATOM 671 N N . GLY A 1 88 ? -12.682 -4.136 31.422 1.00 94.50 88 GLY A N 1
ATOM 672 C CA . GLY A 1 88 ? -12.989 -4.363 30.006 1.00 94.50 88 GLY A CA 1
ATOM 673 C C . GLY A 1 88 ? -13.188 -3.072 29.203 1.00 94.50 88 GLY A C 1
ATOM 674 O O . GLY A 1 88 ? -12.802 -3.004 28.037 1.00 94.50 88 GLY A O 1
ATOM 675 N N . MET A 1 89 ? -13.745 -2.024 29.817 1.00 94.81 89 MET A N 1
ATOM 676 C CA . MET A 1 89 ? -13.882 -0.709 29.183 1.00 94.81 89 MET A CA 1
ATOM 677 C C . MET A 1 89 ? -12.519 -0.041 28.957 1.00 94.81 89 MET A C 1
ATOM 679 O O . MET A 1 89 ? -12.280 0.520 27.886 1.00 94.81 89 MET A O 1
ATOM 683 N N . VAL A 1 90 ? -11.625 -0.123 29.945 1.00 95.94 90 VAL A N 1
ATOM 684 C CA . VAL A 1 90 ? -10.255 0.396 29.850 1.00 95.94 90 VAL A CA 1
ATOM 685 C C . VAL A 1 90 ? -9.472 -0.364 28.778 1.00 95.94 90 VAL A C 1
ATOM 687 O O . VAL A 1 90 ? -8.915 0.262 27.876 1.00 95.94 90 VAL A O 1
ATOM 690 N N . ASP A 1 91 ? -9.503 -1.696 28.808 1.00 95.12 91 ASP A N 1
ATOM 691 C CA . ASP A 1 91 ? -8.837 -2.540 27.812 1.00 95.12 91 ASP A CA 1
ATOM 692 C C . ASP A 1 91 ? -9.368 -2.260 26.402 1.00 95.12 91 ASP A C 1
ATOM 694 O O . ASP A 1 91 ? -8.588 -2.044 25.473 1.00 95.12 91 ASP A O 1
ATOM 698 N N . GLY A 1 92 ? -10.691 -2.176 26.236 1.00 93.81 92 GLY A N 1
ATOM 699 C CA . GLY A 1 92 ? -11.323 -1.860 24.955 1.00 93.81 92 GLY A CA 1
ATOM 700 C C . GLY A 1 92 ? -10.901 -0.498 24.397 1.00 93.81 92 GLY A C 1
ATOM 701 O O . GLY A 1 92 ? -10.660 -0.372 23.195 1.00 93.81 92 GLY A O 1
ATOM 702 N N . PHE A 1 93 ? -10.746 0.510 25.257 1.00 95.81 93 PHE A N 1
ATOM 703 C CA . PHE A 1 93 ? -10.257 1.830 24.859 1.00 95.81 93 PHE A CA 1
ATOM 704 C C . PHE A 1 93 ? -8.808 1.778 24.352 1.00 95.81 93 PHE A C 1
ATOM 706 O O . PHE A 1 93 ? -8.517 2.280 23.262 1.00 95.81 93 PHE A O 1
ATOM 713 N N . PHE A 1 94 ? -7.907 1.128 25.093 1.00 96.50 94 PHE A N 1
ATOM 714 C CA . PHE A 1 94 ? -6.503 0.999 24.689 1.00 96.50 94 PHE A CA 1
ATOM 715 C C . PHE A 1 94 ? -6.328 0.132 23.440 1.00 96.50 94 PHE A C 1
ATOM 717 O O . PHE A 1 94 ? -5.558 0.499 22.551 1.00 96.50 94 PHE A O 1
ATOM 724 N N . ILE A 1 95 ? -7.077 -0.968 23.323 1.00 96.31 95 ILE A N 1
ATOM 725 C CA . ILE A 1 95 ? -7.105 -1.802 22.114 1.00 96.31 95 ILE A CA 1
ATOM 726 C C . ILE A 1 95 ? -7.618 -0.989 20.923 1.00 96.31 95 ILE A C 1
ATOM 728 O O . ILE A 1 95 ? -7.034 -1.061 19.843 1.00 96.31 95 ILE A O 1
ATOM 732 N N . GLY A 1 96 ? -8.660 -0.176 21.111 1.00 95.38 96 GLY A N 1
ATOM 733 C CA . GLY A 1 96 ? -9.175 0.717 20.074 1.00 95.38 96 GLY A CA 1
ATOM 734 C C . GLY A 1 96 ? -8.115 1.700 19.573 1.00 95.38 96 GLY A C 1
ATOM 735 O O . GLY A 1 96 ? -7.907 1.825 18.366 1.00 95.38 96 GLY A O 1
ATOM 736 N N . ILE A 1 97 ? -7.383 2.344 20.487 1.00 96.56 97 ILE A N 1
ATOM 737 C CA . ILE A 1 97 ? -6.272 3.241 20.132 1.00 96.56 97 ILE A CA 1
ATOM 738 C C . ILE A 1 97 ? -5.158 2.481 19.411 1.00 96.56 97 ILE A C 1
ATOM 740 O O . ILE A 1 97 ? -4.679 2.943 18.375 1.00 96.56 97 ILE A O 1
ATOM 744 N N . ALA A 1 98 ? -4.756 1.316 19.921 1.00 95.62 98 ALA A N 1
ATOM 745 C CA . ALA A 1 98 ? -3.717 0.496 19.307 1.00 95.62 98 ALA A CA 1
ATOM 746 C C . ALA A 1 98 ? -4.111 0.047 17.891 1.00 95.62 98 ALA A C 1
ATOM 748 O O . ALA A 1 98 ? -3.283 0.094 16.982 1.00 95.62 98 ALA A O 1
ATOM 749 N N . ALA A 1 99 ? -5.378 -0.315 17.675 1.00 94.94 99 ALA A N 1
ATOM 750 C CA . ALA A 1 99 ? -5.904 -0.668 16.362 1.00 94.94 99 ALA A CA 1
ATOM 751 C C . ALA A 1 99 ? -5.851 0.522 15.393 1.00 94.94 99 ALA A C 1
ATOM 753 O O . ALA A 1 99 ? -5.373 0.377 14.267 1.00 94.94 99 ALA A O 1
ATOM 754 N N . VAL A 1 100 ? -6.268 1.714 15.831 1.00 95.88 100 VAL A N 1
ATOM 755 C CA . VAL A 1 100 ? -6.169 2.935 15.014 1.00 95.88 100 VAL A CA 1
ATOM 756 C C . VAL A 1 100 ? -4.708 3.259 14.693 1.00 95.88 100 VAL A C 1
ATOM 758 O O . VAL A 1 100 ? -4.381 3.521 13.536 1.00 95.88 100 VAL A O 1
ATOM 761 N N . ALA A 1 101 ? -3.811 3.189 15.677 1.00 95.88 101 ALA A N 1
ATOM 762 C CA . ALA A 1 101 ? -2.383 3.415 15.473 1.00 95.88 101 ALA A CA 1
ATOM 763 C C . ALA A 1 101 ? -1.775 2.403 14.486 1.00 95.88 101 ALA A C 1
ATOM 765 O O . ALA A 1 101 ? -1.011 2.794 13.603 1.00 95.88 101 ALA A O 1
ATOM 766 N N . ALA A 1 102 ? -2.157 1.127 14.575 1.00 94.56 102 ALA A N 1
ATOM 767 C CA . ALA A 1 102 ? -1.723 0.088 13.645 1.00 94.56 102 ALA A CA 1
ATOM 768 C C . ALA A 1 102 ? -2.197 0.367 12.212 1.00 94.56 102 ALA A C 1
ATOM 770 O O . ALA A 1 102 ? -1.411 0.238 11.275 1.00 94.56 102 ALA A O 1
ATOM 771 N N . VAL A 1 103 ? -3.446 0.813 12.031 1.00 93.81 103 VAL A N 1
ATOM 772 C CA . VAL A 1 103 ? -3.966 1.219 10.715 1.00 93.81 103 VAL A CA 1
ATOM 773 C C . VAL A 1 103 ? -3.195 2.419 10.167 1.00 93.81 103 VAL A C 1
ATOM 775 O O . VAL A 1 103 ? -2.824 2.421 8.996 1.00 93.81 103 VAL A O 1
ATOM 778 N N . VAL A 1 104 ? -2.903 3.422 10.998 1.00 93.19 104 VAL A N 1
ATOM 779 C CA . VAL A 1 104 ? -2.114 4.592 10.583 1.00 93.19 104 VAL A CA 1
ATOM 780 C C . VAL A 1 104 ? -0.705 4.177 10.154 1.00 93.19 104 VAL A C 1
ATOM 782 O O . VAL A 1 104 ? -0.267 4.553 9.068 1.00 93.19 104 VAL A O 1
ATOM 785 N N . LEU A 1 105 ? -0.013 3.355 10.948 1.00 93.44 105 LEU A N 1
ATOM 786 C CA . LEU A 1 105 ? 1.310 2.825 10.598 1.00 93.44 105 LEU A CA 1
ATOM 787 C C . LEU A 1 105 ? 1.272 1.996 9.309 1.00 93.44 105 LEU A C 1
ATOM 789 O O . LEU A 1 105 ? 2.162 2.126 8.469 1.00 93.44 105 LEU A O 1
ATOM 793 N N . TRP A 1 106 ? 0.225 1.192 9.121 1.00 93.19 106 TRP A N 1
ATOM 794 C CA . TRP A 1 106 ? 0.022 0.424 7.898 1.00 93.19 106 TRP A CA 1
ATOM 795 C C . TRP A 1 106 ? -0.161 1.332 6.677 1.00 93.19 106 TRP A C 1
ATOM 797 O O . TRP A 1 106 ? 0.475 1.107 5.648 1.00 93.19 106 TRP A O 1
ATOM 807 N N . ILE A 1 107 ? -0.949 2.405 6.796 1.00 88.00 107 ILE A N 1
ATOM 808 C CA . ILE A 1 107 ? -1.092 3.407 5.731 1.00 88.00 107 ILE A CA 1
ATOM 809 C C . ILE A 1 107 ? 0.262 4.052 5.421 1.00 88.00 107 ILE A C 1
ATOM 811 O O . ILE A 1 107 ? 0.623 4.137 4.251 1.00 88.00 107 ILE A O 1
ATOM 815 N N . LEU A 1 108 ? 1.034 4.468 6.431 1.00 89.25 108 LEU A N 1
ATOM 816 C CA . LEU A 1 108 ? 2.364 5.060 6.224 1.00 89.25 108 LEU A CA 1
ATOM 817 C C . LEU A 1 108 ? 3.305 4.101 5.477 1.00 89.25 108 LEU A C 1
ATOM 819 O O . LEU A 1 108 ? 3.998 4.520 4.548 1.00 89.25 108 LEU A O 1
ATOM 823 N N . TYR A 1 109 ? 3.281 2.816 5.835 1.00 89.00 109 TYR A N 1
ATOM 824 C CA . TYR A 1 109 ? 4.062 1.778 5.163 1.00 89.00 109 TYR A CA 1
ATOM 825 C C . TYR A 1 109 ? 3.651 1.603 3.693 1.00 89.00 109 TYR A C 1
ATOM 827 O O . TYR A 1 109 ? 4.502 1.598 2.802 1.00 89.00 109 TYR A O 1
ATOM 835 N N . VAL A 1 110 ? 2.347 1.522 3.412 1.00 85.06 110 VAL A N 1
ATOM 836 C CA . VAL A 1 110 ? 1.832 1.397 2.037 1.00 85.06 110 VAL A CA 1
ATOM 837 C C . VAL A 1 110 ? 2.157 2.644 1.212 1.00 85.06 110 VAL A C 1
ATOM 839 O O . VAL A 1 110 ? 2.577 2.530 0.060 1.00 85.06 110 VAL A O 1
ATOM 842 N N . VAL A 1 111 ? 2.019 3.837 1.797 1.00 87.38 111 VAL A N 1
ATOM 843 C CA . VAL A 1 111 ? 2.331 5.108 1.130 1.00 87.38 111 VAL A CA 1
ATOM 844 C C . VAL A 1 111 ? 3.789 5.134 0.671 1.00 87.38 111 VAL A C 1
ATOM 846 O O . VAL A 1 111 ? 4.034 5.507 -0.473 1.00 87.38 111 VAL A O 1
ATOM 849 N N . GLN A 1 112 ? 4.747 4.672 1.481 1.00 84.50 112 GLN A N 1
ATOM 850 C CA . GLN A 1 112 ? 6.165 4.635 1.095 1.00 84.50 112 GLN A CA 1
ATOM 851 C C . GLN A 1 112 ? 6.408 3.860 -0.213 1.00 84.50 112 GLN A C 1
ATOM 853 O O . GLN A 1 112 ? 7.177 4.314 -1.063 1.00 84.50 112 GLN A O 1
ATOM 858 N N . VAL A 1 113 ? 5.725 2.728 -0.405 1.00 81.75 113 VAL A N 1
ATOM 859 C CA . VAL A 1 113 ? 5.854 1.897 -1.616 1.00 81.75 113 VAL A CA 1
ATOM 860 C C . VAL A 1 113 ? 5.316 2.620 -2.857 1.00 81.75 113 VAL A C 1
ATOM 862 O O . VAL A 1 113 ? 5.864 2.475 -3.948 1.00 81.75 113 VAL A O 1
ATOM 865 N N . VAL A 1 114 ? 4.270 3.437 -2.702 1.00 84.38 114 VAL A N 1
ATOM 866 C CA . VAL A 1 114 ? 3.611 4.149 -3.813 1.00 84.38 114 VAL A CA 1
ATOM 867 C C . VAL A 1 114 ? 4.273 5.502 -4.115 1.00 84.38 114 VAL A C 1
ATOM 869 O O . VAL A 1 114 ? 4.257 5.962 -5.259 1.00 84.38 114 VAL A O 1
ATOM 872 N N . VAL A 1 115 ? 4.907 6.132 -3.122 1.00 86.94 115 VAL A N 1
ATOM 873 C CA . VAL A 1 115 ? 5.571 7.439 -3.264 1.00 86.94 115 VAL A CA 1
ATOM 874 C C . VAL A 1 115 ? 6.677 7.402 -4.317 1.00 86.94 115 VAL A C 1
ATOM 876 O O . VAL A 1 115 ? 6.766 8.322 -5.130 1.00 86.94 115 VAL A O 1
ATOM 879 N N . LEU A 1 116 ? 7.490 6.343 -4.357 1.00 87.69 116 LEU A N 1
ATOM 880 C CA . LEU A 1 116 ? 8.595 6.246 -5.312 1.00 87.69 116 LEU A CA 1
ATOM 881 C C . LEU A 1 116 ? 8.104 6.230 -6.783 1.00 87.69 116 LEU A C 1
ATOM 883 O O . LEU A 1 116 ? 8.556 7.079 -7.558 1.00 87.69 116 LEU A O 1
ATOM 887 N N . PRO A 1 117 ? 7.135 5.377 -7.181 1.00 88.38 117 PRO A N 1
ATOM 888 C CA . PRO A 1 117 ? 6.486 5.459 -8.490 1.00 88.38 117 PRO A CA 1
ATOM 889 C C . PRO A 1 117 ? 5.841 6.816 -8.788 1.00 88.38 117 PRO A C 1
ATOM 891 O O . PRO A 1 117 ? 5.909 7.279 -9.924 1.00 88.38 117 PRO A O 1
ATOM 894 N N . ILE A 1 118 ? 5.236 7.477 -7.793 1.00 87.44 118 ILE A N 1
ATOM 895 C CA . ILE A 1 118 ? 4.646 8.812 -7.976 1.00 87.44 118 ILE A CA 1
ATOM 896 C C . ILE A 1 118 ? 5.729 9.845 -8.321 1.00 87.44 118 ILE A C 1
ATOM 898 O O . ILE A 1 118 ? 5.547 10.622 -9.261 1.00 87.44 118 ILE A O 1
ATOM 902 N N . ILE A 1 119 ? 6.857 9.849 -7.602 1.00 86.88 119 ILE A N 1
ATOM 903 C CA . ILE A 1 119 ? 7.985 10.757 -7.867 1.00 86.88 119 ILE A CA 1
ATOM 904 C C . ILE A 1 119 ? 8.560 10.495 -9.262 1.00 86.88 119 ILE A C 1
ATOM 906 O O . ILE A 1 119 ? 8.738 11.437 -10.035 1.00 86.88 119 ILE A O 1
ATOM 910 N N . LEU A 1 120 ? 8.794 9.228 -9.616 1.00 86.31 120 LEU A N 1
ATOM 911 C CA . LEU A 1 120 ? 9.263 8.849 -10.953 1.00 86.31 120 LEU A CA 1
ATOM 912 C C . LEU A 1 120 ? 8.264 9.266 -12.040 1.00 86.31 120 LEU A C 1
ATOM 914 O O . LEU A 1 120 ? 8.659 9.835 -13.056 1.00 86.31 120 LEU A O 1
ATOM 918 N N . GLY A 1 121 ? 6.968 9.058 -11.809 1.00 87.12 121 GLY A N 1
ATOM 919 C CA . GLY A 1 121 ? 5.911 9.473 -12.725 1.00 87.12 121 GLY A CA 1
ATOM 920 C C . GLY A 1 121 ? 5.852 10.989 -12.899 1.00 87.12 121 GLY A C 1
ATOM 921 O O . GLY A 1 121 ? 5.723 11.477 -14.024 1.00 87.12 121 GLY A O 1
ATOM 922 N N . MET A 1 122 ? 6.021 11.763 -11.823 1.00 85.56 122 MET A N 1
ATOM 923 C CA . MET A 1 122 ? 6.181 13.218 -11.912 1.00 85.56 122 MET A CA 1
ATOM 924 C C . MET A 1 122 ? 7.433 13.591 -12.704 1.00 85.56 122 MET A C 1
ATOM 926 O O . MET A 1 122 ? 7.359 14.455 -13.578 1.00 85.56 122 MET A O 1
ATOM 930 N N . ALA A 1 123 ? 8.560 12.919 -12.472 1.00 85.94 123 ALA A N 1
ATOM 931 C CA . ALA A 1 123 ? 9.792 13.206 -13.191 1.00 85.94 123 ALA A CA 1
ATOM 932 C C . ALA A 1 123 ? 9.638 12.992 -14.700 1.00 85.94 123 ALA A C 1
ATOM 934 O O . ALA A 1 123 ? 9.877 13.916 -15.482 1.00 85.94 123 ALA A O 1
ATOM 935 N N . ILE A 1 124 ? 9.114 11.834 -15.099 1.00 83.31 124 ILE A N 1
ATOM 936 C CA . ILE A 1 124 ? 8.811 11.506 -16.497 1.00 83.31 124 ILE A CA 1
ATOM 937 C C . ILE A 1 124 ? 7.827 12.535 -17.087 1.00 83.31 124 ILE A C 1
ATOM 939 O O . ILE A 1 124 ? 8.057 13.067 -18.175 1.00 83.31 124 ILE A O 1
ATOM 943 N N . THR A 1 125 ? 6.796 12.926 -16.331 1.00 84.69 125 THR A N 1
ATOM 944 C CA . THR A 1 125 ? 5.812 13.946 -16.743 1.00 84.69 125 THR A CA 1
ATOM 945 C C . THR A 1 125 ? 6.464 15.293 -17.029 1.00 84.69 125 THR A C 1
ATOM 947 O O . THR A 1 125 ? 6.201 15.913 -18.063 1.00 84.69 125 THR A O 1
ATOM 950 N N . THR A 1 126 ? 7.335 15.764 -16.137 1.00 82.81 126 THR A N 1
ATOM 951 C CA . THR A 1 126 ? 7.994 17.070 -16.292 1.00 82.81 126 THR A CA 1
ATOM 952 C C . THR A 1 126 ? 8.912 17.126 -17.512 1.00 82.81 126 THR A C 1
ATOM 954 O O . THR A 1 126 ? 9.056 18.207 -18.103 1.00 82.81 126 THR A O 1
ATOM 957 N N . LEU A 1 127 ? 9.458 15.972 -17.909 1.00 79.19 127 LEU A N 1
ATOM 958 C CA . LEU A 1 127 ? 10.289 15.768 -19.093 1.00 79.19 127 LEU A CA 1
ATOM 959 C C . LEU A 1 127 ? 9.468 15.638 -20.387 1.00 79.19 127 LEU A C 1
ATOM 961 O O . LEU A 1 127 ? 9.894 16.115 -21.437 1.00 79.19 127 LEU A O 1
ATOM 965 N N . LEU A 1 128 ? 8.266 15.062 -20.305 1.00 76.31 128 LEU A N 1
ATOM 966 C CA . LEU A 1 128 ? 7.304 14.959 -21.412 1.00 76.31 128 LEU A CA 1
ATOM 967 C C . LEU A 1 128 ? 6.536 16.264 -21.675 1.00 76.31 128 LEU A C 1
ATOM 969 O O . LEU A 1 128 ? 6.011 16.469 -22.771 1.00 76.31 128 LEU A O 1
ATOM 973 N N . LEU A 1 129 ? 6.480 17.179 -20.703 1.00 74.94 129 LEU A N 1
ATOM 974 C CA . LEU A 1 129 ? 5.760 18.450 -20.834 1.00 74.94 129 LEU A CA 1
ATOM 975 C C . LEU A 1 129 ? 6.227 19.307 -22.033 1.00 74.94 129 LEU A C 1
ATOM 977 O O . LEU A 1 129 ? 5.366 19.807 -22.760 1.00 74.94 129 LEU A O 1
ATOM 981 N N . PRO A 1 130 ? 7.537 19.526 -22.271 1.00 75.88 130 PRO A N 1
ATOM 982 C CA . PRO A 1 130 ? 8.023 20.275 -23.431 1.00 75.88 130 PRO A CA 1
ATOM 983 C C . PRO A 1 130 ? 7.622 19.679 -24.795 1.00 75.88 130 PRO A C 1
ATOM 985 O O . PRO A 1 130 ? 7.063 20.436 -25.597 1.00 75.88 130 PRO A O 1
ATOM 988 N N . PRO A 1 131 ? 7.836 18.375 -25.091 1.00 71.06 131 PRO A N 1
ATOM 989 C CA . PRO A 1 131 ? 7.378 17.783 -26.348 1.00 71.06 131 PRO A CA 1
ATOM 990 C C . PRO A 1 131 ? 5.849 17.785 -26.467 1.00 71.06 131 PRO A C 1
ATOM 992 O O . PRO A 1 131 ? 5.338 18.149 -27.524 1.00 71.06 131 PRO A O 1
ATOM 995 N N . TYR A 1 132 ? 5.111 17.517 -25.383 1.00 71.25 132 TYR A N 1
ATOM 996 C CA . TYR A 1 132 ? 3.646 17.628 -25.365 1.00 71.25 132 TYR A CA 1
ATOM 997 C C . TYR A 1 132 ? 3.166 19.050 -25.705 1.00 71.25 132 TYR A C 1
ATOM 999 O O . TYR A 1 132 ? 2.278 19.239 -26.537 1.00 71.25 132 TYR A O 1
ATOM 1007 N N . ARG A 1 133 ? 3.787 20.081 -25.115 1.00 72.06 133 ARG A N 1
ATOM 1008 C CA . ARG A 1 133 ? 3.480 21.491 -25.411 1.00 72.06 133 ARG A CA 1
ATOM 1009 C C . ARG A 1 133 ? 3.846 21.867 -26.846 1.00 72.06 133 ARG A C 1
ATOM 1011 O O . ARG A 1 133 ? 3.095 22.622 -27.457 1.00 72.06 133 ARG A O 1
ATOM 1018 N N . ARG A 1 134 ? 4.953 21.350 -27.396 1.00 73.69 134 ARG A N 1
ATOM 1019 C CA . ARG A 1 134 ? 5.296 21.529 -28.819 1.00 73.69 134 ARG A CA 1
ATOM 1020 C C . ARG A 1 134 ? 4.235 20.910 -29.727 1.00 73.69 134 ARG A C 1
ATOM 1022 O O . ARG A 1 134 ? 3.747 21.603 -30.610 1.00 73.69 134 ARG A O 1
ATOM 1029 N N . LEU A 1 135 ? 3.808 19.678 -29.458 1.00 71.56 135 LEU A N 1
ATOM 1030 C CA . LEU A 1 135 ? 2.744 19.015 -30.221 1.00 71.56 135 LEU A CA 1
ATOM 1031 C C . LEU A 1 135 ? 1.421 19.793 -30.167 1.00 71.56 135 LEU A C 1
ATOM 1033 O O . LEU A 1 135 ? 0.777 19.988 -31.194 1.00 71.56 135 LEU A O 1
ATOM 1037 N N . ARG A 1 136 ? 1.041 20.320 -28.995 1.00 73.06 136 ARG A N 1
ATOM 1038 C CA . ARG A 1 136 ? -0.158 21.170 -28.871 1.00 73.06 136 ARG A CA 1
ATOM 1039 C C . ARG A 1 136 ? -0.036 22.504 -29.608 1.00 73.06 136 ARG A C 1
ATOM 1041 O O . ARG A 1 136 ? -1.043 23.005 -30.095 1.00 73.06 136 ARG A O 1
ATOM 1048 N N . ARG A 1 137 ? 1.167 23.082 -29.709 1.00 73.25 137 ARG A N 1
ATOM 1049 C CA . ARG A 1 137 ? 1.403 24.307 -30.497 1.00 73.25 137 ARG A CA 1
ATOM 1050 C C . ARG A 1 137 ? 1.230 24.083 -32.002 1.00 73.25 137 ARG A C 1
ATOM 1052 O O . ARG A 1 137 ? 0.881 25.028 -32.691 1.00 73.25 137 ARG A O 1
ATOM 1059 N N . HIS A 1 138 ? 1.391 22.851 -32.487 1.00 74.38 138 HIS A N 1
ATOM 1060 C CA . HIS A 1 138 ? 1.093 22.468 -33.873 1.00 74.38 138 HIS A CA 1
ATOM 1061 C C . HIS A 1 138 ? -0.403 22.194 -34.136 1.00 74.38 138 HIS A C 1
ATOM 1063 O O . HIS A 1 138 ? -0.752 21.661 -35.183 1.00 74.38 138 HIS A O 1
ATOM 1069 N N . GLY A 1 139 ? -1.300 22.550 -33.208 1.00 70.25 139 GLY A N 1
ATOM 1070 C CA . GLY A 1 139 ? -2.749 22.493 -33.429 1.00 70.25 139 GLY A CA 1
ATOM 1071 C C . GLY A 1 139 ? -3.401 21.130 -33.179 1.00 70.25 139 GLY A C 1
ATOM 1072 O O . GLY A 1 139 ? -4.596 20.982 -33.425 1.00 70.25 139 GLY A O 1
ATOM 1073 N N . LEU A 1 140 ? -2.671 20.133 -32.658 1.00 70.44 140 LEU A N 1
ATOM 1074 C CA . LEU A 1 140 ? -3.271 18.835 -32.338 1.00 70.44 140 LEU A CA 1
ATOM 1075 C C . LEU A 1 140 ? -4.283 18.945 -31.184 1.00 70.44 140 LEU A C 1
ATOM 1077 O O . LEU A 1 140 ? -4.014 19.543 -30.135 1.00 70.44 140 LEU A O 1
ATOM 1081 N N . SER A 1 141 ? -5.444 18.308 -31.369 1.00 77.38 141 SER A N 1
ATOM 1082 C CA . SER A 1 141 ? -6.498 18.226 -30.357 1.00 77.38 141 SER A CA 1
ATOM 1083 C C . SER A 1 141 ? -5.995 17.527 -29.086 1.00 77.38 141 SER A C 1
ATOM 1085 O O . SER A 1 141 ? -5.077 16.701 -29.109 1.00 77.38 141 SER A O 1
ATOM 1087 N N . ARG A 1 142 ? -6.607 17.847 -27.937 1.00 68.31 142 ARG A N 1
ATOM 1088 C CA . ARG A 1 142 ? -6.224 17.302 -26.618 1.00 68.31 142 ARG A CA 1
ATOM 1089 C C . ARG A 1 142 ? -6.199 15.762 -26.599 1.00 68.31 142 ARG A C 1
ATOM 1091 O O . ARG A 1 142 ? -5.385 15.179 -25.885 1.00 68.31 142 ARG A O 1
ATOM 1098 N N . ALA A 1 143 ? -7.039 15.119 -27.412 1.00 71.69 143 ALA A N 1
ATOM 1099 C CA . ALA A 1 143 ? -7.092 13.668 -27.563 1.00 71.69 143 ALA A CA 1
ATOM 1100 C C . ALA A 1 143 ? -5.849 13.101 -28.272 1.00 71.69 143 ALA A C 1
ATOM 1102 O O . ALA A 1 143 ? -5.235 12.174 -27.752 1.00 71.69 143 ALA A O 1
ATOM 1103 N N . LEU A 1 144 ? -5.415 13.695 -29.392 1.00 72.44 144 LEU A N 1
ATOM 1104 C CA . LEU A 1 144 ? -4.238 13.222 -30.137 1.00 72.44 144 LEU A CA 1
ATOM 1105 C C . LEU A 1 144 ? -2.937 13.437 -29.362 1.00 72.44 144 LEU A C 1
ATOM 1107 O O . LEU A 1 144 ? -2.066 12.573 -29.358 1.00 72.44 144 LEU A O 1
ATOM 1111 N N . ALA A 1 145 ? -2.822 14.561 -28.653 1.00 68.38 145 ALA A N 1
ATOM 1112 C CA . ALA A 1 145 ? -1.661 14.820 -27.809 1.00 68.38 145 ALA A CA 1
ATOM 1113 C C . ALA A 1 145 ? -1.574 13.825 -26.633 1.00 68.38 145 ALA A C 1
ATOM 1115 O O . ALA A 1 145 ? -0.480 13.414 -26.256 1.00 68.38 145 ALA A O 1
ATOM 1116 N N . THR A 1 146 ? -2.719 13.394 -26.090 1.00 70.75 146 THR A N 1
ATOM 1117 C CA . THR A 1 146 ? -2.769 12.337 -25.066 1.00 70.75 146 THR A CA 1
ATOM 1118 C C . THR A 1 146 ? -2.414 10.980 -25.669 1.00 70.75 146 THR A C 1
ATOM 1120 O O . THR A 1 146 ? -1.583 10.277 -25.109 1.00 70.75 146 THR A O 1
ATOM 1123 N N . ALA A 1 147 ? -2.970 10.637 -26.835 1.00 76.00 147 ALA A N 1
ATOM 1124 C CA . ALA A 1 147 ? -2.666 9.386 -27.528 1.00 76.00 147 ALA A CA 1
ATOM 1125 C C . ALA A 1 147 ? -1.172 9.265 -27.872 1.00 76.00 147 ALA A C 1
ATOM 1127 O O . ALA A 1 147 ? -0.584 8.212 -27.652 1.00 76.00 147 ALA A O 1
ATOM 1128 N N . ALA A 1 148 ? -0.537 10.350 -28.326 1.00 75.31 148 ALA A N 1
ATOM 1129 C CA . ALA A 1 148 ? 0.897 10.381 -28.607 1.00 75.31 148 ALA A CA 1
ATOM 1130 C C . ALA A 1 148 ? 1.751 10.163 -27.345 1.00 75.31 148 ALA A C 1
ATOM 1132 O O . ALA A 1 148 ? 2.741 9.437 -27.394 1.00 75.31 148 ALA A O 1
ATOM 1133 N N . VAL A 1 149 ? 1.361 10.746 -26.206 1.00 73.25 149 VAL A N 1
ATOM 1134 C CA . VAL A 1 149 ? 2.048 10.530 -24.920 1.00 73.25 149 VAL A CA 1
ATOM 1135 C C . VAL A 1 149 ? 1.819 9.110 -24.401 1.00 73.25 149 VAL A C 1
ATOM 1137 O O . VAL A 1 149 ? 2.772 8.484 -23.947 1.00 73.25 149 VAL A O 1
ATOM 1140 N N . CYS A 1 150 ? 0.602 8.569 -24.521 1.00 77.69 150 CYS A N 1
ATOM 1141 C CA . CYS A 1 150 ? 0.317 7.171 -24.195 1.00 77.69 150 CYS A CA 1
ATOM 1142 C C . CYS A 1 150 ? 1.182 6.224 -25.027 1.00 77.69 150 CYS A C 1
ATOM 1144 O O . CYS A 1 150 ? 1.815 5.331 -24.473 1.00 77.69 150 CYS A O 1
ATOM 1146 N N . LEU A 1 151 ? 1.239 6.441 -26.344 1.00 82.06 151 LEU A N 1
ATOM 1147 C CA . LEU A 1 151 ? 2.011 5.612 -27.263 1.00 82.06 151 LEU A CA 1
ATOM 1148 C C . LEU A 1 151 ? 3.515 5.719 -26.979 1.00 82.06 151 LEU A C 1
ATOM 1150 O O . LEU A 1 151 ? 4.198 4.703 -26.908 1.00 82.06 151 LEU A O 1
ATOM 1154 N N . GLY A 1 152 ? 4.022 6.934 -26.746 1.00 79.69 152 GLY A N 1
ATOM 1155 C CA . GLY A 1 152 ? 5.415 7.165 -26.361 1.00 79.69 152 GLY A CA 1
ATOM 1156 C C . GLY A 1 152 ? 5.777 6.507 -25.029 1.00 79.69 152 GLY A C 1
ATOM 1157 O O . GLY A 1 152 ? 6.832 5.888 -24.919 1.00 79.69 152 GLY A O 1
ATOM 1158 N N . GLY A 1 153 ? 4.884 6.573 -24.038 1.00 78.38 153 GLY A N 1
ATOM 1159 C CA . GLY A 1 153 ? 5.060 5.888 -22.759 1.00 78.38 153 GLY A CA 1
ATOM 1160 C C . GLY A 1 153 ? 5.071 4.366 -22.904 1.00 78.38 153 GLY A C 1
ATOM 1161 O O . GLY A 1 153 ? 5.926 3.700 -22.325 1.00 78.38 153 GLY A O 1
ATOM 1162 N N . PHE A 1 154 ? 4.182 3.815 -23.734 1.00 82.81 154 PHE A N 1
ATOM 1163 C CA . PHE A 1 154 ? 4.138 2.379 -24.022 1.00 82.81 154 PHE A CA 1
ATOM 1164 C C . PHE A 1 154 ? 5.392 1.894 -24.752 1.00 82.81 154 PHE A C 1
ATOM 1166 O O . PHE A 1 154 ? 5.938 0.852 -24.402 1.00 82.81 154 PHE A O 1
ATOM 1173 N N . LEU A 1 155 ? 5.880 2.662 -25.730 1.00 83.94 155 LEU A N 1
ATOM 1174 C CA . LEU A 1 155 ? 7.125 2.359 -26.437 1.00 83.94 155 LEU A CA 1
ATOM 1175 C C . LEU A 1 155 ? 8.331 2.411 -25.498 1.00 83.94 155 LEU A C 1
ATOM 1177 O O . LEU A 1 155 ? 9.176 1.521 -25.548 1.00 83.94 155 LEU A O 1
ATOM 1181 N N . LEU A 1 156 ? 8.399 3.410 -24.614 1.00 80.62 156 LEU A N 1
ATOM 1182 C CA . LEU A 1 156 ? 9.480 3.517 -23.635 1.00 80.62 156 LEU A CA 1
ATOM 1183 C C . LEU A 1 156 ? 9.444 2.358 -22.635 1.00 80.62 156 LEU A C 1
ATOM 1185 O O . LEU A 1 156 ? 10.486 1.796 -22.303 1.00 80.62 156 LEU A O 1
ATOM 1189 N N . LEU A 1 157 ? 8.247 1.957 -22.203 1.00 81.12 157 LEU A N 1
ATOM 1190 C CA . LEU A 1 157 ? 8.065 0.785 -21.356 1.00 81.12 157 LEU A CA 1
ATOM 1191 C C . LEU A 1 157 ? 8.501 -0.500 -22.072 1.00 81.12 157 LEU A C 1
ATOM 1193 O O . LEU A 1 157 ? 9.247 -1.290 -21.500 1.00 81.12 157 LEU A O 1
ATOM 1197 N N . ALA A 1 158 ? 8.076 -0.695 -23.321 1.00 83.75 158 ALA A N 1
ATOM 1198 C CA . ALA A 1 158 ? 8.465 -1.849 -24.123 1.00 83.75 158 ALA A CA 1
ATOM 1199 C C . ALA A 1 158 ? 9.988 -1.906 -24.325 1.00 83.75 158 ALA A C 1
ATOM 1201 O O . ALA A 1 158 ? 10.580 -2.974 -24.180 1.00 83.75 158 ALA A O 1
ATOM 1202 N N . ALA A 1 159 ? 10.631 -0.762 -24.581 1.00 84.50 159 ALA A N 1
ATOM 1203 C CA . ALA A 1 159 ? 12.084 -0.660 -24.684 1.00 84.50 159 ALA A CA 1
ATOM 1204 C C . ALA A 1 159 ? 12.779 -1.033 -23.366 1.00 84.50 159 ALA A C 1
ATOM 1206 O O . ALA A 1 159 ? 13.741 -1.796 -23.372 1.00 84.50 159 ALA A O 1
ATOM 1207 N N . LEU A 1 160 ? 12.271 -0.556 -22.226 1.00 80.06 160 LEU A N 1
ATOM 1208 C CA . LEU A 1 160 ? 12.825 -0.899 -20.918 1.00 80.06 160 LEU A CA 1
ATOM 1209 C C . LEU A 1 160 ? 12.690 -2.397 -20.617 1.00 80.06 160 LEU A C 1
ATOM 1211 O O . LEU A 1 160 ? 13.661 -3.024 -20.206 1.00 80.06 160 LEU A O 1
ATOM 1215 N N . VAL A 1 161 ? 11.512 -2.983 -20.856 1.00 81.19 161 VAL A N 1
ATOM 1216 C CA . VAL A 1 161 ? 11.278 -4.430 -20.708 1.00 81.19 161 VAL A CA 1
ATOM 1217 C C . VAL A 1 161 ? 12.245 -5.211 -21.595 1.00 81.19 161 VAL A C 1
ATOM 1219 O O . VAL A 1 161 ? 12.877 -6.156 -21.127 1.00 81.19 161 VAL A O 1
ATOM 1222 N N . ALA A 1 162 ? 12.408 -4.793 -22.851 1.00 84.88 162 ALA A N 1
ATOM 1223 C CA . ALA A 1 162 ? 13.324 -5.427 -23.792 1.00 84.88 162 ALA A CA 1
ATOM 1224 C C . ALA A 1 162 ? 14.795 -5.332 -23.355 1.00 84.88 162 ALA A C 1
ATOM 1226 O O . ALA A 1 162 ? 15.559 -6.248 -23.639 1.00 84.88 162 ALA A O 1
ATOM 1227 N N . LEU A 1 163 ? 15.199 -4.272 -22.648 1.00 81.75 163 LEU A N 1
ATOM 1228 C CA . LEU A 1 163 ? 16.552 -4.146 -22.092 1.00 81.75 163 LEU A CA 1
ATOM 1229 C C . LEU A 1 163 ? 16.739 -4.943 -20.793 1.00 81.75 163 LEU A C 1
ATOM 1231 O O . LEU A 1 163 ? 17.832 -5.447 -20.540 1.00 81.75 163 LEU A O 1
ATOM 1235 N N . LEU A 1 164 ? 15.700 -5.045 -19.964 1.00 80.00 164 LEU A N 1
ATOM 1236 C CA . LEU A 1 164 ? 15.806 -5.600 -18.614 1.00 80.00 164 LEU A CA 1
ATOM 1237 C C . LEU A 1 164 ? 15.600 -7.120 -18.580 1.00 80.00 164 LEU A C 1
ATOM 1239 O O . LEU A 1 164 ? 16.308 -7.824 -17.866 1.00 80.00 164 LEU A O 1
ATOM 1243 N N . VAL A 1 165 ? 14.655 -7.644 -19.365 1.00 80.62 165 VAL A N 1
ATOM 1244 C CA . VAL A 1 165 ? 14.265 -9.063 -19.320 1.00 80.62 165 VAL A CA 1
ATOM 1245 C C . VAL A 1 165 ? 15.365 -10.009 -19.820 1.00 80.62 165 VAL A C 1
ATOM 1247 O O . VAL A 1 165 ? 15.644 -10.984 -19.117 1.00 80.62 165 VAL A O 1
ATOM 1250 N N . PRO A 1 166 ? 16.029 -9.776 -20.973 1.00 82.69 166 PRO A N 1
ATOM 1251 C CA . PRO A 1 166 ? 17.044 -10.700 -21.477 1.00 82.69 166 PRO A CA 1
ATOM 1252 C C . PRO A 1 166 ? 18.204 -10.974 -20.504 1.00 82.69 166 PRO A C 1
ATOM 1254 O O . PRO A 1 166 ? 18.481 -12.153 -20.270 1.00 82.69 166 PRO A O 1
ATOM 1257 N N . PRO A 1 167 ? 18.857 -9.967 -19.879 1.00 75.75 167 PRO A N 1
ATOM 1258 C CA . PRO A 1 167 ? 19.924 -10.238 -18.917 1.00 75.75 167 PRO A CA 1
ATOM 1259 C C . PRO A 1 167 ? 19.415 -10.957 -17.660 1.00 75.75 167 PRO A C 1
ATOM 1261 O O . PRO A 1 167 ? 20.125 -11.806 -17.123 1.00 75.75 167 PRO A O 1
ATOM 1264 N N . THR A 1 168 ? 18.178 -10.704 -17.215 1.00 74.69 168 THR A N 1
ATOM 1265 C CA . THR A 1 168 ? 17.581 -11.440 -16.087 1.00 74.69 168 THR A CA 1
ATOM 1266 C C . THR A 1 168 ? 17.351 -12.915 -16.421 1.00 74.69 168 THR A C 1
ATOM 1268 O O . THR A 1 168 ? 17.739 -13.791 -15.648 1.00 74.69 168 THR A O 1
ATOM 1271 N N . VAL A 1 169 ? 16.760 -13.211 -17.583 1.00 76.25 169 VAL A N 1
ATOM 1272 C CA . VAL A 1 169 ? 16.520 -14.594 -18.030 1.00 76.25 169 VAL A CA 1
ATOM 1273 C C . VAL A 1 169 ? 17.842 -15.328 -18.250 1.00 76.25 169 VAL A C 1
ATOM 1275 O O . VAL A 1 169 ? 17.972 -16.483 -17.843 1.00 76.25 169 VAL A O 1
ATOM 1278 N N . ALA A 1 170 ? 18.838 -14.655 -18.832 1.00 76.94 170 ALA A N 1
ATOM 1279 C CA . ALA A 1 170 ? 20.176 -15.206 -19.008 1.00 76.94 170 ALA A CA 1
ATOM 1280 C C . ALA A 1 170 ? 20.841 -15.526 -17.660 1.00 76.94 170 ALA A C 1
ATOM 1282 O O . ALA A 1 170 ? 21.371 -16.623 -17.497 1.00 76.94 170 ALA A O 1
ATOM 1283 N N . GLY A 1 171 ? 20.743 -14.629 -16.672 1.00 70.88 171 GLY A N 1
ATOM 1284 C CA . GLY A 1 171 ? 21.285 -14.852 -15.329 1.00 70.88 171 GLY A CA 1
ATOM 1285 C C . GLY A 1 171 ? 20.665 -16.064 -14.628 1.00 70.88 171 GLY A C 1
ATOM 1286 O O . GLY A 1 171 ? 21.382 -16.905 -14.087 1.00 70.88 171 GLY A O 1
ATOM 1287 N N . VAL A 1 172 ? 19.338 -16.214 -14.698 1.00 70.38 172 VAL A N 1
ATOM 1288 C CA . VAL A 1 172 ? 18.629 -17.372 -14.119 1.00 70.38 172 VAL A CA 1
ATOM 1289 C C . VAL A 1 172 ? 18.971 -18.671 -14.857 1.00 70.38 172 VAL A C 1
ATOM 1291 O O . VAL A 1 172 ? 19.162 -19.714 -14.225 1.00 70.38 172 VAL A O 1
ATOM 1294 N N . ALA A 1 173 ? 19.072 -18.627 -16.187 1.00 72.56 173 ALA A N 1
ATOM 1295 C CA . ALA A 1 173 ? 19.462 -19.785 -16.986 1.00 72.56 173 ALA A CA 1
ATOM 1296 C C . ALA A 1 173 ? 20.898 -20.233 -16.674 1.00 72.56 173 ALA A C 1
ATOM 1298 O O . ALA A 1 173 ? 21.154 -21.435 -16.585 1.00 72.56 173 ALA A O 1
ATOM 1299 N N . GLU A 1 174 ? 21.814 -19.290 -16.458 1.00 70.88 174 GLU A N 1
ATOM 1300 C CA . GLU A 1 174 ? 23.209 -19.579 -16.128 1.00 70.88 174 GLU A CA 1
ATOM 1301 C C . GLU A 1 174 ? 23.364 -20.151 -14.714 1.00 70.88 174 GLU A C 1
ATOM 1303 O O . GLU A 1 174 ? 24.082 -21.134 -14.524 1.00 70.88 174 GLU A O 1
ATOM 1308 N N . LEU A 1 175 ? 22.602 -19.635 -13.742 1.00 67.56 175 LEU A N 1
ATOM 1309 C CA . LEU A 1 175 ? 22.473 -20.240 -12.411 1.00 67.56 175 LEU A CA 1
ATOM 1310 C C . LEU A 1 175 ? 21.998 -21.694 -12.523 1.00 67.56 175 LEU A C 1
ATOM 1312 O O . LEU A 1 175 ? 22.644 -22.601 -12.000 1.00 67.56 175 LEU A O 1
ATOM 1316 N N . ARG A 1 176 ? 20.919 -21.948 -13.277 1.00 67.00 176 ARG A N 1
ATOM 1317 C CA . ARG A 1 176 ? 20.385 -23.305 -13.481 1.00 67.00 176 ARG A CA 1
ATOM 1318 C C . ARG A 1 176 ? 21.401 -24.244 -14.141 1.00 67.00 176 ARG A C 1
ATOM 1320 O O . ARG A 1 176 ? 21.497 -25.403 -13.740 1.00 67.00 176 ARG A O 1
ATOM 1327 N N . ARG A 1 177 ? 22.165 -23.766 -15.129 1.00 71.25 177 ARG A N 1
ATOM 1328 C CA . ARG A 1 177 ? 23.236 -24.543 -15.778 1.00 71.25 177 ARG A CA 1
ATOM 1329 C C . ARG A 1 177 ? 24.394 -24.829 -14.830 1.00 71.25 177 ARG A C 1
ATOM 1331 O O . ARG A 1 177 ? 24.892 -25.948 -14.835 1.00 71.25 177 ARG A O 1
ATOM 1338 N N . SER A 1 178 ? 24.787 -23.856 -14.013 1.00 66.25 178 SER A N 1
ATOM 1339 C CA . SER A 1 178 ? 25.865 -23.997 -13.027 1.00 66.25 178 SER A CA 1
ATOM 1340 C C . SER A 1 178 ? 25.506 -25.030 -11.957 1.00 66.25 178 SER A C 1
ATOM 1342 O O . SER A 1 178 ? 26.325 -25.885 -11.632 1.00 66.25 178 SER A O 1
ATOM 1344 N N . PHE A 1 179 ? 24.249 -25.043 -11.499 1.00 66.94 179 PHE A N 1
ATOM 1345 C CA . PHE A 1 179 ? 23.725 -26.103 -10.632 1.00 66.94 179 PHE A CA 1
ATOM 1346 C C . PHE A 1 179 ? 23.675 -27.472 -11.314 1.00 66.94 179 PHE A C 1
ATOM 1348 O O . PHE A 1 179 ? 24.031 -28.474 -10.698 1.00 66.94 179 PHE A O 1
ATOM 1355 N N . GLY A 1 180 ? 23.256 -27.523 -12.582 1.00 65.94 180 GLY A N 1
ATOM 1356 C CA . GLY A 1 180 ? 23.225 -28.766 -13.355 1.00 65.94 180 GLY A CA 1
ATOM 1357 C C . GLY A 1 180 ? 24.617 -29.366 -13.571 1.00 65.94 180 GLY A C 1
ATOM 1358 O O . GLY A 1 180 ? 24.789 -30.571 -13.407 1.00 65.94 180 GLY A O 1
ATOM 1359 N N . LYS A 1 181 ? 25.615 -28.528 -13.875 1.00 66.56 181 LYS A N 1
ATOM 1360 C CA . LYS A 1 181 ? 27.017 -28.941 -14.029 1.00 66.56 181 LYS A CA 1
ATOM 1361 C C . LYS A 1 181 ? 27.632 -29.378 -12.706 1.00 66.56 181 LYS A C 1
ATOM 1363 O O . LYS A 1 181 ? 28.183 -30.463 -12.657 1.00 66.56 181 LYS A O 1
ATOM 1368 N N . ALA A 1 182 ? 27.440 -28.626 -11.620 1.00 61.56 182 ALA A N 1
ATOM 1369 C CA . ALA A 1 182 ? 27.919 -29.035 -10.298 1.00 61.56 182 ALA A CA 1
ATOM 1370 C C . ALA A 1 182 ? 27.315 -30.380 -9.850 1.00 61.56 182 ALA A C 1
ATOM 1372 O O . ALA A 1 182 ? 28.019 -31.216 -9.291 1.00 61.56 182 ALA A O 1
ATOM 1373 N N . GLY A 1 183 ? 26.031 -30.624 -10.138 1.00 66.25 183 GLY A N 1
ATOM 1374 C CA . GLY A 1 183 ? 25.399 -31.924 -9.893 1.00 66.25 183 GLY A CA 1
ATOM 1375 C C . GLY A 1 183 ? 25.977 -33.053 -10.756 1.00 66.25 183 GLY A C 1
ATOM 1376 O O . GLY A 1 183 ? 26.208 -34.148 -10.248 1.00 66.25 183 GLY A O 1
ATOM 1377 N N . GLY A 1 184 ? 26.242 -32.780 -12.037 1.00 66.50 184 GLY A N 1
ATOM 1378 C CA . GLY A 1 184 ? 26.834 -33.738 -12.976 1.00 66.50 184 GLY A CA 1
ATOM 1379 C C . GLY A 1 184 ? 28.306 -34.057 -12.694 1.00 66.50 184 GLY A C 1
ATOM 1380 O O . GLY A 1 184 ? 28.692 -35.220 -12.736 1.00 66.50 184 GLY A O 1
ATOM 1381 N N . ASP A 1 185 ? 29.111 -33.059 -12.330 1.00 66.12 185 ASP A N 1
ATOM 1382 C CA . ASP A 1 185 ? 30.534 -33.217 -12.009 1.00 66.12 185 ASP A CA 1
ATOM 1383 C C . ASP A 1 185 ? 30.724 -33.996 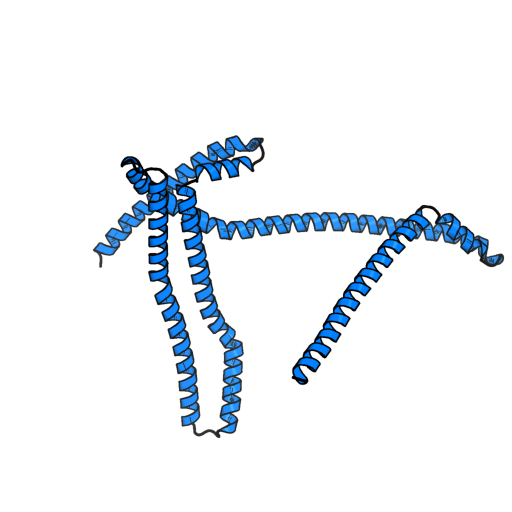-10.702 1.00 66.12 185 ASP A C 1
ATOM 1385 O O . ASP A 1 185 ? 31.618 -34.834 -10.602 1.00 66.12 185 ASP A O 1
ATOM 1389 N N . LEU A 1 186 ? 29.834 -33.798 -9.721 1.00 62.94 186 LEU A N 1
ATOM 1390 C CA . LEU A 1 186 ? 29.795 -34.607 -8.500 1.00 62.94 186 LEU A CA 1
ATOM 1391 C C . LEU A 1 186 ? 29.383 -36.059 -8.783 1.00 62.94 186 LEU A C 1
ATOM 1393 O O . LEU A 1 186 ? 29.929 -36.974 -8.170 1.00 62.94 186 LEU A O 1
ATOM 1397 N N . GLN A 1 187 ? 28.461 -36.286 -9.723 1.00 60.62 187 GLN A N 1
ATOM 1398 C CA . GLN A 1 187 ? 28.086 -37.632 -10.164 1.00 60.62 187 GLN A CA 1
ATOM 1399 C C . GLN A 1 187 ? 29.241 -38.323 -10.911 1.00 60.62 187 GLN A C 1
ATOM 1401 O O . GLN A 1 187 ? 29.491 -39.507 -10.686 1.00 60.62 187 GLN A O 1
ATOM 1406 N N . ALA A 1 188 ? 29.990 -37.579 -11.730 1.00 65.38 188 ALA A N 1
ATOM 1407 C CA . ALA A 1 188 ? 31.162 -38.074 -12.450 1.00 65.38 188 ALA A CA 1
ATOM 1408 C C . ALA A 1 188 ? 32.334 -38.419 -11.506 1.00 65.38 188 ALA A C 1
ATOM 1410 O O . ALA A 1 188 ? 32.937 -39.487 -11.637 1.00 65.38 188 ALA A O 1
ATOM 1411 N N . LEU A 1 189 ? 32.611 -37.568 -10.510 1.00 64.12 189 LEU A N 1
ATOM 1412 C CA . LEU A 1 189 ? 33.588 -37.827 -9.440 1.00 64.12 189 LEU A CA 1
ATOM 1413 C C . LEU A 1 189 ? 33.197 -39.025 -8.565 1.00 64.12 189 LEU A C 1
ATOM 1415 O O . LEU A 1 189 ? 34.058 -39.801 -8.159 1.00 64.12 189 LEU A O 1
ATOM 1419 N N . ALA A 1 190 ? 31.903 -39.210 -8.297 1.00 59.72 190 ALA A N 1
ATOM 1420 C CA . ALA A 1 190 ? 31.415 -40.373 -7.563 1.00 59.72 190 ALA A CA 1
ATOM 1421 C C . ALA A 1 190 ? 31.609 -41.677 -8.358 1.00 59.72 190 ALA A C 1
ATOM 1423 O O . ALA A 1 190 ? 32.001 -42.692 -7.784 1.00 59.72 190 ALA A O 1
ATOM 1424 N N . SER A 1 191 ? 31.405 -41.643 -9.681 1.00 58.75 191 SER A N 1
ATOM 1425 C CA . SER A 1 191 ? 31.640 -42.802 -10.552 1.00 58.75 191 SER A CA 1
ATOM 1426 C C . SER A 1 191 ? 33.123 -43.131 -10.767 1.00 58.75 191 SER A C 1
ATOM 1428 O O . SER A 1 191 ? 33.462 -44.302 -10.923 1.00 58.75 191 SER A O 1
ATOM 1430 N N . SER A 1 192 ? 34.024 -42.140 -10.737 1.00 65.06 192 SER A N 1
ATOM 1431 C CA . SER A 1 192 ? 35.465 -42.367 -10.934 1.00 65.06 192 SER A CA 1
ATOM 1432 C C . SER A 1 192 ? 36.188 -42.905 -9.693 1.00 65.06 192 SER A C 1
ATOM 1434 O O . SER A 1 192 ? 37.278 -43.458 -9.821 1.00 65.06 192 SER A O 1
ATOM 1436 N N . LEU A 1 193 ? 35.581 -42.796 -8.506 1.00 62.91 193 LEU A N 1
ATOM 1437 C CA . LEU A 1 193 ? 36.132 -43.300 -7.242 1.00 62.91 193 LEU A CA 1
ATOM 1438 C C . LEU A 1 193 ? 35.774 -44.768 -6.936 1.00 62.91 193 LEU A C 1
ATOM 1440 O O . LEU A 1 193 ? 36.217 -45.292 -5.918 1.00 62.91 193 LEU A O 1
ATOM 1444 N N . GLY A 1 194 ? 35.013 -45.450 -7.803 1.00 53.56 194 GLY A N 1
ATOM 1445 C CA . GLY A 1 194 ? 34.788 -46.901 -7.711 1.00 53.56 194 GLY A CA 1
ATOM 1446 C C . GLY A 1 194 ? 34.042 -47.370 -6.453 1.00 53.56 194 GLY A C 1
ATOM 1447 O O . GLY A 1 194 ? 34.252 -48.494 -6.001 1.00 53.56 194 GLY A O 1
ATOM 1448 N N . LEU A 1 195 ? 33.200 -46.518 -5.862 1.00 52.66 195 LEU A N 1
ATOM 1449 C CA . LEU A 1 195 ? 32.476 -46.821 -4.626 1.00 52.66 195 LEU A CA 1
ATOM 1450 C C . LEU A 1 195 ? 31.076 -47.385 -4.915 1.00 52.66 195 LEU A C 1
ATOM 1452 O O . LEU A 1 195 ? 30.268 -46.768 -5.608 1.00 52.66 195 LEU A O 1
ATOM 1456 N N . ASP A 1 196 ? 30.840 -48.565 -4.340 1.00 54.97 196 ASP A N 1
ATOM 1457 C CA . ASP A 1 196 ? 29.644 -49.414 -4.380 1.00 54.97 196 ASP A CA 1
ATOM 1458 C C . ASP A 1 196 ? 28.311 -48.661 -4.585 1.00 54.97 196 ASP A C 1
ATOM 1460 O O . ASP A 1 196 ? 27.939 -47.756 -3.829 1.00 54.97 196 ASP A O 1
ATOM 1464 N N . GLU A 1 197 ? 27.574 -49.081 -5.616 1.00 56.72 197 GLU A N 1
ATOM 1465 C CA . GLU A 1 197 ? 26.427 -48.395 -6.231 1.00 56.72 197 GLU A CA 1
ATOM 1466 C C . GLU A 1 197 ? 25.321 -48.031 -5.224 1.00 56.72 197 GLU A C 1
ATOM 1468 O O . GLU A 1 197 ? 24.627 -47.028 -5.385 1.00 56.72 197 GLU A O 1
ATOM 1473 N N . LYS A 1 198 ? 25.186 -48.805 -4.138 1.00 53.94 198 LYS A N 1
ATOM 1474 C CA . LYS A 1 198 ? 24.091 -48.671 -3.164 1.00 53.94 198 LYS A CA 1
ATOM 1475 C C . LYS A 1 198 ? 24.327 -47.631 -2.066 1.00 53.94 198 LYS A C 1
ATOM 1477 O O . LYS A 1 198 ? 23.363 -47.007 -1.630 1.00 53.94 198 LYS A O 1
ATOM 1482 N N . ARG A 1 199 ? 25.571 -47.393 -1.626 1.00 51.62 199 ARG A N 1
ATOM 1483 C CA . ARG A 1 199 ? 25.859 -46.358 -0.601 1.00 51.62 199 ARG A CA 1
ATOM 1484 C C . ARG A 1 199 ? 25.991 -44.965 -1.203 1.00 51.62 199 ARG A C 1
ATOM 1486 O O . ARG A 1 199 ? 25.691 -43.969 -0.544 1.00 51.62 199 ARG A O 1
ATOM 1493 N N . THR A 1 200 ? 26.383 -44.900 -2.470 1.00 56.31 200 THR A N 1
ATOM 1494 C CA . THR A 1 200 ? 26.523 -43.653 -3.218 1.00 56.31 200 THR A CA 1
ATOM 1495 C C . THR A 1 200 ? 25.158 -43.036 -3.505 1.00 56.31 200 THR A C 1
ATOM 1497 O O . THR A 1 200 ? 25.015 -41.831 -3.356 1.00 56.31 200 THR A O 1
ATOM 1500 N N . THR A 1 201 ? 24.118 -43.830 -3.798 1.00 57.69 201 THR A N 1
ATOM 1501 C CA . THR A 1 201 ? 22.754 -43.294 -3.977 1.00 57.69 201 THR A CA 1
ATOM 1502 C C . THR A 1 201 ? 22.189 -42.686 -2.691 1.00 57.69 201 THR A C 1
ATOM 1504 O O . THR A 1 201 ? 21.579 -41.624 -2.754 1.00 57.69 201 THR A O 1
ATOM 1507 N N . GLU A 1 202 ? 22.426 -43.289 -1.520 1.00 59.38 202 GLU A N 1
ATOM 1508 C CA . GLU A 1 202 ? 21.961 -42.736 -0.237 1.00 59.38 202 GLU A CA 1
ATOM 1509 C C . GLU A 1 202 ? 22.735 -41.483 0.183 1.00 59.38 202 GLU A C 1
ATOM 1511 O O . GLU A 1 202 ? 22.123 -40.516 0.631 1.00 59.38 202 GLU A O 1
ATOM 1516 N N . LEU A 1 203 ? 24.059 -41.456 0.000 1.00 57.34 203 LEU A N 1
ATOM 1517 C CA . LEU A 1 203 ? 24.871 -40.261 0.257 1.00 57.34 203 LEU A CA 1
ATOM 1518 C C . LEU A 1 203 ? 24.565 -39.139 -0.740 1.00 57.34 203 LEU A C 1
ATOM 1520 O O . LEU A 1 203 ? 24.551 -37.972 -0.357 1.00 57.34 203 LEU A O 1
ATOM 1524 N N . PHE A 1 204 ? 24.270 -39.477 -1.996 1.00 59.03 204 PHE A N 1
ATOM 1525 C CA . PHE A 1 204 ? 23.883 -38.515 -3.023 1.00 59.03 204 PHE A CA 1
ATOM 1526 C C . PHE A 1 204 ? 22.463 -37.992 -2.798 1.00 59.03 204 PHE A C 1
ATOM 1528 O O . PHE A 1 204 ? 22.241 -36.797 -2.946 1.00 59.03 204 PHE A O 1
ATOM 1535 N N . GLU A 1 205 ? 21.513 -38.828 -2.369 1.00 61.62 205 GLU A N 1
ATOM 1536 C CA . GLU A 1 205 ? 20.175 -38.375 -1.968 1.00 61.62 205 GLU A CA 1
ATOM 1537 C C . GLU A 1 205 ? 20.202 -37.582 -0.656 1.00 61.62 205 GLU A C 1
ATOM 1539 O O . GLU A 1 205 ? 19.479 -36.595 -0.534 1.00 61.62 205 GLU A O 1
ATOM 1544 N N . GLN A 1 206 ? 21.088 -37.902 0.292 1.00 60.91 206 GLN A N 1
ATOM 1545 C CA . GLN A 1 206 ? 21.310 -37.075 1.483 1.00 60.91 206 GLN A CA 1
ATOM 1546 C C . GLN A 1 206 ? 21.990 -35.749 1.137 1.00 60.91 206 GLN A C 1
ATOM 1548 O O . GLN A 1 206 ? 21.555 -34.712 1.630 1.00 60.91 206 GLN A O 1
ATOM 1553 N N . ALA A 1 207 ? 22.988 -35.736 0.250 1.00 60.16 207 ALA A N 1
ATOM 1554 C CA . ALA A 1 207 ? 23.616 -34.512 -0.239 1.00 60.16 207 ALA A CA 1
ATOM 1555 C C . ALA A 1 207 ? 22.619 -33.669 -1.038 1.00 60.16 207 ALA A C 1
ATOM 1557 O O . ALA A 1 207 ? 22.517 -32.473 -0.805 1.00 60.16 207 ALA A O 1
ATOM 1558 N N . LYS A 1 208 ? 21.807 -34.281 -1.901 1.00 58.00 208 LYS A N 1
ATOM 1559 C CA . LYS A 1 208 ? 20.724 -33.631 -2.645 1.00 58.00 208 LYS A CA 1
ATOM 1560 C C . LYS A 1 208 ? 19.615 -33.141 -1.722 1.00 58.00 208 LYS A C 1
ATOM 1562 O O . LYS A 1 208 ? 19.091 -32.062 -1.969 1.00 58.00 208 LYS A O 1
ATOM 1567 N N . GLN A 1 209 ? 19.280 -33.841 -0.637 1.00 61.66 209 GLN A N 1
ATOM 1568 C CA . GLN A 1 209 ? 18.350 -33.348 0.385 1.00 61.66 209 GLN A CA 1
ATOM 1569 C C . GLN A 1 209 ? 18.955 -32.222 1.225 1.00 61.66 209 GLN A C 1
ATOM 1571 O O . GLN A 1 209 ? 18.250 -31.262 1.524 1.00 61.66 209 GLN A O 1
ATOM 1576 N N . TYR A 1 210 ? 20.239 -32.281 1.573 1.00 59.09 210 TYR A N 1
ATOM 1577 C CA . TYR A 1 210 ? 20.936 -31.233 2.324 1.00 59.09 210 TYR A CA 1
ATOM 1578 C C . TYR A 1 210 ? 21.124 -29.975 1.465 1.00 59.09 210 TYR A C 1
ATOM 1580 O O . TYR A 1 210 ? 20.880 -28.859 1.922 1.00 59.09 210 TYR A O 1
ATOM 1588 N N . LEU A 1 211 ? 21.435 -30.162 0.180 1.00 57.19 211 LEU A N 1
ATOM 1589 C CA . LEU A 1 211 ? 21.504 -29.133 -0.852 1.00 57.19 211 LEU A CA 1
ATOM 1590 C C . LEU A 1 211 ? 20.120 -28.709 -1.355 1.00 57.19 211 LEU A C 1
ATOM 1592 O O . LEU A 1 211 ? 20.023 -27.633 -1.904 1.00 57.19 211 LEU A O 1
ATOM 1596 N N . SER A 1 212 ? 19.037 -29.464 -1.153 1.00 54.88 212 SER A N 1
ATOM 1597 C CA . SER A 1 212 ? 17.663 -28.974 -1.396 1.00 54.88 212 SER A CA 1
ATOM 1598 C C . SER A 1 212 ? 17.150 -28.181 -0.196 1.00 54.88 212 SER A C 1
ATOM 1600 O O . SER A 1 212 ? 16.482 -27.166 -0.370 1.00 54.88 212 SER A O 1
ATOM 1602 N N . ARG A 1 213 ? 17.509 -28.592 1.030 1.00 56.91 213 ARG A N 1
ATOM 1603 C CA . ARG A 1 213 ? 17.174 -27.873 2.269 1.00 56.91 213 ARG A CA 1
ATOM 1604 C C . ARG A 1 213 ? 17.972 -26.570 2.412 1.00 56.91 213 ARG A C 1
ATOM 1606 O O . ARG A 1 213 ? 17.397 -25.590 2.866 1.00 56.91 213 ARG A O 1
ATOM 1613 N N . ARG A 1 214 ? 19.239 -26.523 1.967 1.00 49.84 214 ARG A N 1
ATOM 1614 C CA . ARG A 1 214 ? 20.040 -25.281 1.848 1.00 49.84 214 ARG A CA 1
ATOM 1615 C C . ARG A 1 214 ? 19.966 -24.610 0.476 1.00 49.84 214 ARG A C 1
ATOM 1617 O O . ARG A 1 214 ? 20.113 -23.404 0.380 1.00 49.84 214 ARG A O 1
ATOM 1624 N N . GLY A 1 215 ? 19.691 -25.342 -0.597 1.00 49.97 215 GLY A N 1
ATOM 1625 C CA . GLY A 1 215 ? 19.461 -24.778 -1.936 1.00 49.97 215 GLY A CA 1
ATOM 1626 C C . GLY A 1 215 ? 18.146 -24.025 -2.036 1.00 49.97 215 GLY A C 1
ATOM 1627 O O . GLY A 1 215 ? 17.991 -23.231 -2.956 1.00 49.97 215 GLY A O 1
ATOM 1628 N N . GLY A 1 216 ? 17.262 -24.168 -1.044 1.00 51.84 216 GLY A N 1
ATOM 1629 C CA . GLY A 1 216 ? 16.225 -23.186 -0.760 1.00 51.84 216 GLY A CA 1
ATOM 1630 C C . GLY A 1 216 ? 16.772 -21.758 -0.643 1.00 51.84 216 GLY A C 1
ATOM 1631 O O . GLY A 1 216 ? 16.068 -20.851 -1.055 1.00 51.84 216 GLY A O 1
ATOM 1632 N N . GLU A 1 217 ? 18.020 -21.544 -0.200 1.00 51.50 217 GLU A N 1
ATOM 1633 C CA . GLU A 1 217 ? 18.655 -20.217 -0.083 1.00 51.50 217 GLU A CA 1
ATOM 1634 C C . GLU A 1 217 ? 19.234 -19.676 -1.406 1.00 51.50 217 GLU A C 1
ATOM 1636 O O . GLU A 1 217 ? 19.293 -18.467 -1.613 1.00 51.50 217 GLU A O 1
ATOM 1641 N N . ILE A 1 218 ? 19.631 -20.540 -2.350 1.00 51.41 218 ILE A N 1
ATOM 1642 C CA . ILE A 1 218 ? 20.137 -20.087 -3.664 1.00 51.41 218 ILE A CA 1
ATOM 1643 C C . ILE A 1 218 ? 19.014 -20.053 -4.707 1.00 51.41 218 ILE A C 1
ATOM 1645 O O . ILE A 1 218 ? 18.944 -19.130 -5.521 1.00 51.41 218 ILE A O 1
ATOM 1649 N N . ALA A 1 219 ? 18.071 -20.994 -4.635 1.00 55.81 219 ALA A N 1
ATOM 1650 C CA . ALA A 1 219 ? 16.791 -20.877 -5.319 1.00 55.81 219 ALA A CA 1
ATOM 1651 C C . ALA A 1 219 ? 16.022 -19.652 -4.805 1.00 55.81 219 ALA A C 1
ATOM 1653 O O . ALA A 1 219 ? 15.445 -18.941 -5.626 1.00 55.81 219 ALA A O 1
ATOM 1654 N N . SER A 1 220 ? 16.069 -19.337 -3.499 1.00 57.41 220 SER A N 1
ATOM 1655 C CA . SER A 1 220 ? 15.524 -18.072 -2.992 1.00 57.41 220 SER A CA 1
ATOM 1656 C C . SER A 1 220 ? 16.324 -16.866 -3.465 1.00 57.41 220 SER A C 1
ATOM 1658 O O . SER A 1 220 ? 15.698 -15.855 -3.727 1.00 57.41 220 SER A O 1
ATOM 1660 N N . GLY A 1 221 ? 17.643 -16.952 -3.665 1.00 57.81 221 GLY A N 1
ATOM 1661 C CA . GLY A 1 221 ? 18.434 -15.880 -4.282 1.00 57.81 221 GLY A CA 1
ATOM 1662 C C . GLY A 1 221 ? 18.032 -15.589 -5.735 1.00 57.81 221 GLY A C 1
ATOM 1663 O O . GLY A 1 221 ? 17.826 -14.435 -6.105 1.00 57.81 221 GLY A O 1
ATOM 1664 N N . ALA A 1 222 ? 17.836 -16.628 -6.554 1.00 63.88 222 ALA A N 1
ATOM 1665 C CA . ALA A 1 222 ? 17.346 -16.482 -7.928 1.00 63.88 222 ALA A CA 1
ATOM 1666 C C . ALA A 1 222 ? 15.882 -16.005 -7.975 1.00 63.88 222 ALA A C 1
ATOM 1668 O O . ALA A 1 222 ? 15.547 -15.108 -8.749 1.00 63.88 222 ALA A O 1
ATOM 1669 N N . LEU A 1 223 ? 15.014 -16.557 -7.118 1.00 65.25 223 LEU A N 1
ATOM 1670 C CA . LEU A 1 223 ? 13.626 -16.109 -6.959 1.00 65.25 223 LEU A CA 1
ATOM 1671 C C . LEU A 1 223 ? 13.554 -14.677 -6.421 1.00 65.25 223 LEU A C 1
ATOM 1673 O O . LEU A 1 223 ? 12.697 -13.920 -6.863 1.00 65.25 223 LEU A O 1
ATOM 1677 N N . ALA A 1 224 ? 14.454 -14.284 -5.520 1.00 67.94 224 ALA A N 1
ATOM 1678 C CA . ALA A 1 224 ? 14.580 -12.922 -5.019 1.00 67.94 224 ALA A CA 1
ATOM 1679 C C . ALA A 1 224 ? 15.037 -11.986 -6.135 1.00 67.94 224 ALA A C 1
ATOM 1681 O O . ALA A 1 224 ? 14.421 -10.948 -6.310 1.00 67.94 224 ALA A O 1
ATOM 1682 N N . GLY A 1 225 ? 16.017 -12.374 -6.958 1.00 70.56 225 GLY A N 1
ATOM 1683 C CA . GLY A 1 225 ? 16.429 -11.596 -8.129 1.00 70.56 225 GLY A CA 1
ATOM 1684 C C . GLY A 1 225 ? 15.287 -11.380 -9.126 1.00 70.56 225 GLY A C 1
ATOM 1685 O O . GLY A 1 225 ? 15.021 -10.248 -9.527 1.00 70.56 225 GLY A O 1
ATOM 1686 N N . VAL A 1 226 ? 14.549 -12.441 -9.472 1.00 75.12 226 VAL A N 1
ATOM 1687 C CA . VAL A 1 226 ? 13.357 -12.344 -10.337 1.00 75.12 226 VAL A CA 1
ATOM 1688 C C . VAL A 1 226 ? 12.271 -11.487 -9.688 1.00 75.12 226 VAL A C 1
ATOM 1690 O O . VAL A 1 226 ? 11.660 -10.659 -10.363 1.00 75.12 226 VAL A O 1
ATOM 1693 N N . ARG A 1 227 ? 12.046 -11.643 -8.381 1.00 79.88 227 ARG A N 1
ATOM 1694 C CA . ARG A 1 227 ? 11.077 -10.850 -7.623 1.00 79.88 227 ARG A CA 1
ATOM 1695 C C . ARG A 1 227 ? 11.458 -9.373 -7.596 1.00 79.88 227 ARG A C 1
ATOM 1697 O O . ARG A 1 227 ? 10.603 -8.550 -7.885 1.00 79.88 227 ARG A O 1
ATOM 1704 N N . THR A 1 228 ? 12.715 -9.037 -7.326 1.00 80.81 228 THR A N 1
ATOM 1705 C CA . THR A 1 228 ? 13.217 -7.659 -7.323 1.00 80.81 228 THR A CA 1
ATOM 1706 C C . THR A 1 228 ? 13.106 -7.029 -8.707 1.00 80.81 228 THR A C 1
ATOM 1708 O O . THR A 1 228 ? 12.637 -5.900 -8.821 1.00 80.81 228 THR A O 1
ATOM 1711 N N . VAL A 1 229 ? 13.459 -7.749 -9.779 1.00 80.50 229 VAL A N 1
ATOM 1712 C CA . VAL A 1 229 ? 13.256 -7.262 -11.157 1.00 80.50 229 VAL A CA 1
ATOM 1713 C C . VAL A 1 229 ? 11.771 -7.051 -11.444 1.00 80.50 229 VAL A C 1
ATOM 1715 O O . VAL A 1 229 ? 11.401 -6.035 -12.029 1.00 80.50 229 VAL A O 1
ATOM 1718 N N . GLY A 1 230 ? 10.917 -7.970 -10.989 1.00 82.81 230 GLY A N 1
ATOM 1719 C CA . GLY A 1 230 ? 9.467 -7.824 -11.055 1.00 82.81 230 GLY A CA 1
ATOM 1720 C C . GLY A 1 230 ? 8.986 -6.566 -10.336 1.00 82.81 230 GLY A C 1
ATOM 1721 O O . GLY A 1 230 ? 8.273 -5.768 -10.932 1.00 82.81 230 GLY A O 1
ATOM 1722 N N . GLU A 1 231 ? 9.410 -6.345 -9.092 1.00 84.56 231 GLU A N 1
ATOM 1723 C CA . GLU A 1 231 ? 9.059 -5.177 -8.273 1.00 84.56 231 GLU A CA 1
ATOM 1724 C C . GLU A 1 231 ? 9.523 -3.861 -8.918 1.00 84.56 231 GLU A C 1
ATOM 1726 O O . GLU A 1 231 ? 8.741 -2.912 -9.001 1.00 84.56 231 GLU A O 1
ATOM 1731 N N . ILE A 1 232 ? 10.747 -3.815 -9.456 1.00 83.88 232 ILE A N 1
ATOM 1732 C CA . ILE A 1 232 ? 11.253 -2.663 -10.219 1.00 83.88 232 ILE A CA 1
ATOM 1733 C C . ILE A 1 232 ? 10.384 -2.432 -11.454 1.00 83.88 232 ILE A C 1
ATOM 1735 O O . ILE A 1 232 ? 9.963 -1.303 -11.709 1.00 83.88 232 ILE A O 1
ATOM 1739 N N . LEU A 1 233 ? 10.085 -3.489 -12.212 1.00 84.62 233 LEU A N 1
ATOM 1740 C CA . LEU A 1 233 ? 9.286 -3.377 -13.423 1.00 84.62 233 LEU A CA 1
ATOM 1741 C C . LEU A 1 233 ? 7.869 -2.890 -13.108 1.00 84.62 233 LEU A C 1
ATOM 1743 O O . LEU A 1 233 ? 7.394 -1.967 -13.764 1.00 84.62 233 LEU A O 1
ATOM 1747 N N . PHE A 1 234 ? 7.228 -3.432 -12.072 1.00 86.88 234 PHE A N 1
ATOM 1748 C CA . PHE A 1 234 ? 5.945 -2.939 -11.571 1.00 86.88 234 PHE A CA 1
ATOM 1749 C C . PHE A 1 234 ? 6.025 -1.462 -11.183 1.00 86.88 234 PHE A C 1
ATOM 1751 O O . PHE A 1 234 ? 5.157 -0.687 -11.582 1.00 86.88 234 PHE A O 1
ATOM 1758 N N . GLY A 1 235 ? 7.076 -1.054 -10.468 1.00 87.62 235 GLY A N 1
ATOM 1759 C CA . GLY A 1 235 ? 7.306 0.342 -10.099 1.00 87.62 235 GLY A CA 1
ATOM 1760 C C . GLY A 1 235 ? 7.432 1.264 -11.313 1.00 87.62 235 GLY A C 1
ATOM 1761 O O . GLY A 1 235 ? 6.826 2.335 -11.332 1.00 87.62 235 GLY A O 1
ATOM 1762 N N . VAL A 1 236 ? 8.153 0.840 -12.355 1.00 85.19 236 VAL A N 1
ATOM 1763 C CA . VAL A 1 236 ? 8.323 1.628 -13.587 1.00 85.19 236 VAL A CA 1
ATOM 1764 C C . VAL A 1 236 ? 7.049 1.661 -14.431 1.00 85.19 236 VAL A C 1
ATOM 1766 O O . VAL A 1 236 ? 6.676 2.727 -14.919 1.00 85.19 236 VAL A O 1
ATOM 1769 N N . VAL A 1 237 ? 6.344 0.536 -14.572 1.00 86.94 237 VAL A N 1
ATOM 1770 C CA . VAL A 1 237 ? 5.026 0.480 -15.229 1.00 86.94 237 VAL A CA 1
ATOM 1771 C C . VAL A 1 237 ? 4.064 1.440 -14.537 1.00 86.94 237 VAL A C 1
ATOM 1773 O O . VAL A 1 237 ? 3.415 2.255 -15.193 1.00 86.94 237 VAL A O 1
ATOM 1776 N N . LEU A 1 238 ? 4.005 1.381 -13.207 1.00 90.31 238 LEU A N 1
ATOM 1777 C CA . LEU A 1 238 ? 3.143 2.238 -12.408 1.00 90.31 238 LEU A CA 1
ATOM 1778 C C . LEU A 1 238 ? 3.535 3.711 -12.580 1.00 90.31 238 LEU A C 1
ATOM 1780 O O . LEU A 1 238 ? 2.673 4.525 -12.903 1.00 90.31 238 LEU A O 1
ATOM 1784 N N . ALA A 1 239 ? 4.824 4.048 -12.471 1.00 89.50 239 ALA A N 1
ATOM 1785 C CA . ALA A 1 239 ? 5.335 5.398 -12.719 1.00 89.50 239 ALA A CA 1
ATOM 1786 C C . ALA A 1 239 ? 4.969 5.917 -14.119 1.00 89.50 239 ALA A C 1
ATOM 1788 O O . ALA A 1 239 ? 4.580 7.076 -14.267 1.00 89.50 239 ALA A O 1
ATOM 1789 N N . MET A 1 240 ? 5.037 5.064 -15.142 1.00 86.25 240 MET A N 1
ATOM 1790 C CA . MET A 1 240 ? 4.660 5.412 -16.511 1.00 86.25 240 MET A CA 1
ATOM 1791 C C . MET A 1 240 ? 3.161 5.711 -16.633 1.00 86.25 240 MET A C 1
ATOM 1793 O O . MET A 1 240 ? 2.777 6.737 -17.195 1.00 86.25 240 MET A O 1
ATOM 1797 N N . ILE A 1 241 ? 2.308 4.856 -16.063 1.00 86.12 241 ILE A N 1
ATOM 1798 C CA . ILE A 1 241 ? 0.852 5.064 -16.033 1.00 86.12 241 ILE A CA 1
ATOM 1799 C C . ILE A 1 241 ? 0.513 6.363 -15.295 1.00 86.12 241 ILE A C 1
ATOM 1801 O O . ILE A 1 241 ? -0.249 7.187 -15.806 1.00 86.12 241 ILE A O 1
ATOM 1805 N N . LEU A 1 242 ? 1.117 6.577 -14.124 1.00 87.62 242 LEU A N 1
ATOM 1806 C CA . LEU A 1 242 ? 0.986 7.814 -13.355 1.00 87.62 242 LEU A CA 1
ATOM 1807 C C . LEU A 1 242 ? 1.436 9.026 -14.163 1.00 87.62 242 LEU A C 1
ATOM 1809 O O . LEU A 1 242 ? 0.770 10.057 -14.122 1.00 87.62 242 LEU A O 1
ATOM 1813 N N . SER A 1 243 ? 2.519 8.908 -14.930 1.00 86.62 243 SER A N 1
ATOM 1814 C CA . SER A 1 243 ? 2.994 10.003 -15.764 1.00 86.62 243 SER A CA 1
ATOM 1815 C C . SER A 1 243 ? 1.987 10.384 -16.845 1.00 86.62 243 SER A C 1
ATOM 1817 O O . SER A 1 243 ? 1.641 11.558 -16.985 1.00 86.62 243 SER A O 1
ATOM 1819 N N . ILE A 1 244 ? 1.462 9.396 -17.571 1.00 82.94 244 ILE A N 1
ATOM 1820 C CA . ILE A 1 244 ? 0.422 9.606 -18.585 1.00 82.94 244 ILE A CA 1
ATOM 1821 C C . ILE A 1 244 ? -0.800 10.280 -17.951 1.00 82.94 244 ILE A C 1
ATOM 1823 O O . ILE A 1 244 ? -1.323 11.268 -18.477 1.00 82.94 244 ILE A O 1
ATOM 1827 N N . TYR A 1 245 ? -1.225 9.778 -16.791 1.00 84.75 245 TYR A N 1
ATOM 1828 C CA . TYR A 1 245 ? -2.350 10.336 -16.059 1.00 84.75 245 TYR A CA 1
ATOM 1829 C C . TYR A 1 245 ? -2.083 11.787 -15.621 1.00 84.75 245 TYR A C 1
ATOM 1831 O O . TYR A 1 245 ? -2.936 12.650 -15.831 1.00 84.75 245 TYR A O 1
ATOM 1839 N N . PHE A 1 246 ? -0.906 12.096 -15.069 1.00 84.25 246 PHE A N 1
ATOM 1840 C CA . PHE A 1 246 ? -0.538 13.456 -14.666 1.00 84.25 246 PHE A CA 1
ATOM 1841 C C . PHE A 1 246 ? -0.450 14.416 -15.856 1.00 84.25 246 PHE A C 1
ATOM 1843 O O . PHE A 1 246 ? -0.932 15.545 -15.749 1.00 84.25 246 PHE A O 1
ATOM 1850 N N . VAL A 1 247 ? 0.071 13.980 -17.008 1.00 81.88 247 VAL A N 1
ATOM 1851 C CA . VAL A 1 247 ? 0.071 14.786 -18.244 1.00 81.88 247 VAL A CA 1
ATOM 1852 C C . VAL A 1 247 ? -1.357 15.090 -18.711 1.00 81.88 247 VAL A C 1
ATOM 1854 O O . VAL A 1 247 ? -1.639 16.207 -19.153 1.00 81.88 247 VAL A O 1
ATOM 1857 N N . HIS A 1 248 ? -2.268 14.120 -18.620 1.00 78.69 248 HIS A N 1
ATOM 1858 C CA . HIS A 1 248 ? -3.641 14.279 -19.101 1.00 78.69 248 HIS A CA 1
ATOM 1859 C C . HIS A 1 248 ? -4.551 15.050 -18.123 1.00 78.69 248 HIS A C 1
ATOM 1861 O O . HIS A 1 248 ? -5.391 15.858 -18.545 1.00 78.69 248 HIS A O 1
ATOM 1867 N N . SER A 1 249 ? -4.420 14.765 -16.824 1.00 77.31 249 SER A N 1
ATOM 1868 C CA . SER A 1 249 ? -5.390 15.092 -15.767 1.00 77.31 249 SER A CA 1
ATOM 1869 C C . SER A 1 249 ? -4.765 15.500 -14.422 1.00 77.31 249 SER A C 1
ATOM 1871 O O . SER A 1 249 ? -5.459 15.470 -13.404 1.00 77.31 249 SER A O 1
ATOM 1873 N N . GLY A 1 250 ? -3.498 15.931 -14.391 1.00 77.06 250 GLY A N 1
ATOM 1874 C CA . GLY A 1 250 ? -2.819 16.366 -13.160 1.00 77.06 250 GLY A CA 1
ATOM 1875 C C . GLY A 1 250 ? -3.621 17.384 -12.338 1.00 77.06 250 GLY A C 1
ATOM 1876 O O . GLY A 1 250 ? -3.839 17.174 -11.147 1.00 77.06 250 GLY A O 1
ATOM 1877 N N . ASP A 1 251 ? -4.179 18.410 -12.987 1.00 79.38 251 ASP A N 1
ATOM 1878 C CA . ASP A 1 251 ? -4.957 19.463 -12.313 1.00 79.38 251 ASP A CA 1
ATOM 1879 C C . ASP A 1 251 ? -6.223 18.931 -11.619 1.00 79.38 251 ASP A C 1
ATOM 1881 O O . ASP A 1 251 ? -6.611 19.410 -10.551 1.00 79.38 251 ASP A O 1
ATOM 1885 N N . ARG A 1 252 ? -6.867 17.908 -12.200 1.00 81.38 252 ARG A N 1
ATOM 1886 C CA . ARG A 1 252 ? -8.072 17.287 -11.631 1.00 81.38 252 ARG A CA 1
ATOM 1887 C C . ARG A 1 252 ? -7.737 16.490 -10.372 1.00 81.38 252 ARG A C 1
ATOM 1889 O O . ARG A 1 252 ? -8.503 16.528 -9.414 1.00 81.38 252 ARG A O 1
ATOM 1896 N N . LEU A 1 253 ? -6.601 15.793 -10.367 1.00 80.44 253 LEU A N 1
ATOM 1897 C CA . LEU A 1 253 ? -6.166 14.997 -9.218 1.00 80.44 253 LEU A CA 1
ATOM 1898 C C . LEU A 1 253 ? -5.711 15.894 -8.065 1.00 80.44 253 LEU A C 1
ATOM 1900 O O . LEU A 1 253 ? -6.101 15.648 -6.929 1.00 80.44 253 LEU A O 1
ATOM 1904 N N . VAL A 1 254 ? -4.987 16.980 -8.354 1.00 80.81 254 VAL A N 1
ATOM 1905 C CA . VAL A 1 254 ? -4.646 17.992 -7.339 1.00 80.81 254 VAL A CA 1
ATOM 1906 C C . VAL A 1 254 ? -5.911 18.610 -6.741 1.00 80.81 254 VAL A C 1
ATOM 1908 O O . VAL A 1 254 ? -6.014 18.719 -5.522 1.00 80.81 254 VAL A O 1
ATOM 1911 N N . GLY A 1 255 ? -6.900 18.958 -7.573 1.00 84.38 255 GLY A N 1
ATOM 1912 C CA . GLY A 1 255 ? -8.197 19.451 -7.100 1.00 84.38 255 GLY A CA 1
ATOM 1913 C C . GLY A 1 255 ? -8.889 18.463 -6.160 1.00 84.38 255 GLY A C 1
ATOM 1914 O O . GLY A 1 255 ? -9.251 18.833 -5.048 1.00 84.38 255 GLY A O 1
ATOM 1915 N N . TRP A 1 256 ? -8.971 17.195 -6.567 1.00 86.06 256 TRP A N 1
ATOM 1916 C CA . TRP A 1 256 ? -9.563 16.130 -5.758 1.00 86.06 256 TRP A CA 1
ATOM 1917 C C . TRP A 1 256 ? -8.839 15.917 -4.415 1.00 86.06 256 TRP A C 1
ATOM 1919 O O . TRP A 1 256 ? -9.499 15.793 -3.385 1.00 86.06 256 TRP A O 1
ATOM 1929 N N . ILE A 1 257 ? -7.499 15.951 -4.386 1.00 84.50 257 ILE A N 1
ATOM 1930 C CA . ILE A 1 257 ? -6.721 15.855 -3.134 1.00 84.50 257 ILE A CA 1
ATOM 1931 C C . ILE A 1 257 ? -7.025 17.040 -2.211 1.00 84.50 257 ILE A C 1
ATOM 1933 O O . ILE A 1 257 ? -7.249 16.858 -1.013 1.00 84.50 257 ILE A O 1
ATOM 1937 N N . VAL A 1 258 ? -7.053 18.259 -2.756 1.00 87.38 258 VAL A N 1
ATOM 1938 C CA . VAL A 1 258 ? -7.384 19.466 -1.983 1.00 87.38 258 VAL A CA 1
ATOM 1939 C C . VAL A 1 258 ? -8.814 19.386 -1.434 1.00 87.38 258 VAL A C 1
ATOM 1941 O O . VAL A 1 258 ? -9.075 19.868 -0.331 1.00 87.38 258 VAL A O 1
ATOM 1944 N N . ASP A 1 259 ? -9.729 18.738 -2.153 1.00 89.50 259 ASP A N 1
ATOM 1945 C CA . ASP A 1 259 ? -11.116 18.559 -1.728 1.00 89.50 259 ASP A CA 1
ATOM 1946 C C . ASP A 1 259 ? -11.308 17.494 -0.639 1.00 89.50 259 ASP A C 1
ATOM 1948 O O . ASP A 1 259 ? -12.294 17.571 0.100 1.00 89.50 259 ASP A O 1
ATOM 1952 N N . LEU A 1 260 ? -10.364 16.565 -0.471 1.00 88.19 260 LEU A N 1
ATOM 1953 C CA . LEU A 1 260 ? -10.329 15.639 0.669 1.00 88.19 260 LEU A CA 1
ATOM 1954 C C . LEU A 1 260 ? -9.885 16.324 1.971 1.00 88.19 260 LEU A C 1
ATOM 1956 O O . LEU A 1 260 ? -10.222 15.861 3.060 1.00 88.19 260 LEU A O 1
ATOM 1960 N N . ALA A 1 261 ? -9.145 17.432 1.884 1.00 87.00 261 ALA A N 1
ATOM 1961 C CA . ALA A 1 261 ? -8.616 18.110 3.060 1.00 87.00 261 ALA A CA 1
ATOM 1962 C C . ALA A 1 261 ? -9.700 18.897 3.838 1.00 87.00 261 ALA A C 1
ATOM 1964 O O . ALA A 1 261 ? -10.663 19.415 3.246 1.00 87.00 261 ALA A O 1
ATOM 1965 N N . PRO A 1 262 ? -9.540 19.069 5.168 1.00 90.31 262 PRO A N 1
ATOM 1966 C CA . PRO A 1 262 ? -10.392 19.946 5.970 1.00 90.31 262 PRO A CA 1
ATOM 1967 C C . PRO A 1 262 ? -10.421 21.377 5.416 1.00 90.31 262 PRO A C 1
ATOM 1969 O O . PRO A 1 262 ? -9.397 21.902 4.972 1.00 90.31 262 PRO A O 1
ATOM 1972 N N . ARG A 1 263 ? -11.590 22.034 5.472 1.00 86.81 263 ARG A N 1
ATOM 1973 C CA . ARG A 1 263 ? -11.835 23.355 4.847 1.00 86.81 263 ARG A CA 1
ATOM 1974 C C . ARG A 1 263 ? -10.797 24.422 5.223 1.00 86.81 263 ARG A C 1
ATOM 1976 O O . ARG A 1 263 ? -10.451 25.231 4.371 1.00 86.81 263 ARG A O 1
ATOM 1983 N N . GLY A 1 264 ? -10.266 24.381 6.448 1.00 89.62 264 GLY A N 1
ATOM 1984 C CA . GLY A 1 264 ? -9.291 25.355 6.952 1.00 89.62 264 GLY A CA 1
ATOM 1985 C C . GLY A 1 264 ? -7.921 25.335 6.261 1.00 89.62 264 GLY A C 1
ATOM 1986 O O . GLY A 1 264 ? -7.258 26.364 6.240 1.00 89.62 264 GLY A O 1
ATOM 1987 N N . ILE A 1 265 ? -7.502 24.213 5.659 1.00 89.62 265 ILE A N 1
ATOM 1988 C CA . ILE A 1 265 ? -6.146 24.064 5.085 1.00 89.62 265 ILE A CA 1
ATOM 1989 C C . ILE A 1 265 ? -6.174 24.087 3.545 1.00 89.62 265 ILE A C 1
ATOM 1991 O O . ILE A 1 265 ? -5.139 24.236 2.904 1.00 89.62 265 ILE A O 1
ATOM 1995 N N . ARG A 1 266 ? -7.353 23.992 2.910 1.00 89.56 266 ARG A N 1
ATOM 1996 C CA . ARG A 1 266 ? -7.483 23.864 1.441 1.00 89.56 266 ARG A CA 1
ATOM 1997 C C . ARG A 1 266 ? -6.788 24.974 0.656 1.00 89.56 266 ARG A C 1
ATOM 1999 O O . ARG A 1 266 ? -6.197 24.702 -0.387 1.00 89.56 266 ARG A O 1
ATOM 2006 N N . ARG A 1 267 ? -6.864 26.215 1.148 1.00 86.81 267 ARG A N 1
ATOM 2007 C CA . ARG A 1 267 ? -6.224 27.372 0.506 1.00 86.81 267 ARG A CA 1
ATOM 2008 C C . ARG A 1 267 ? -4.703 27.248 0.552 1.00 86.81 267 ARG A C 1
ATOM 2010 O O . ARG A 1 267 ? -4.071 27.291 -0.499 1.00 86.81 267 ARG A O 1
ATOM 2017 N N . THR A 1 268 ? -4.152 26.969 1.732 1.00 89.69 268 THR A N 1
ATOM 2018 C CA . THR A 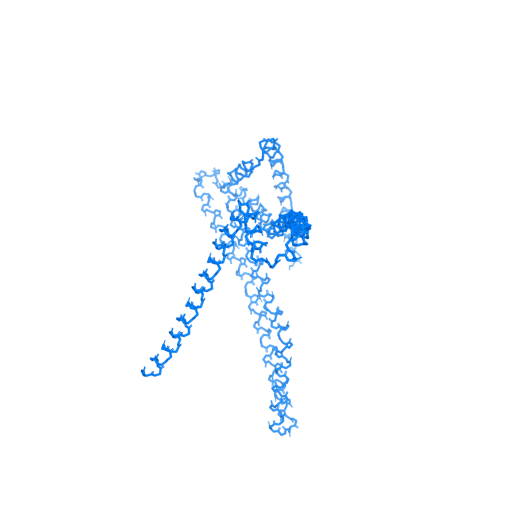1 268 ? -2.720 26.718 1.930 1.00 89.69 268 THR A CA 1
ATOM 2019 C C . THR A 1 268 ? -2.237 25.543 1.082 1.00 89.69 268 THR A C 1
ATOM 2021 O O . THR A 1 268 ? -1.243 25.666 0.383 1.00 89.69 268 THR A O 1
ATOM 2024 N N . LEU A 1 269 ? -2.973 24.427 1.045 1.00 88.12 269 LEU A N 1
ATOM 2025 C CA . LEU A 1 269 ? -2.639 23.262 0.213 1.00 88.12 269 LEU A CA 1
ATOM 2026 C C . LEU A 1 269 ? -2.602 23.590 -1.285 1.00 88.12 269 LEU A C 1
ATOM 2028 O O . LEU A 1 269 ? -1.728 23.098 -1.994 1.00 88.12 269 LEU A O 1
ATOM 2032 N N . ARG A 1 270 ? -3.525 24.424 -1.777 1.00 86.25 270 ARG A N 1
ATOM 2033 C CA . ARG A 1 270 ? -3.563 24.827 -3.189 1.00 86.25 270 ARG A CA 1
ATOM 2034 C C . ARG A 1 270 ? -2.408 25.764 -3.546 1.00 86.25 270 ARG A C 1
ATOM 2036 O O . ARG A 1 270 ? -1.767 25.565 -4.575 1.00 86.25 270 ARG A O 1
ATOM 2043 N N . GLU A 1 271 ? -2.140 26.756 -2.701 1.00 86.19 271 GLU A N 1
ATOM 2044 C CA . GLU A 1 271 ? -1.065 27.734 -2.904 1.00 86.19 271 GLU A CA 1
ATOM 2045 C C . GLU A 1 271 ? 0.317 27.074 -2.751 1.00 86.19 271 GLU A C 1
ATOM 2047 O O . GLU A 1 271 ? 1.133 27.121 -3.674 1.00 86.19 271 GLU A O 1
ATOM 2052 N N . SER A 1 272 ? 0.560 26.364 -1.645 1.00 89.44 272 SER A N 1
ATOM 2053 C CA . SER A 1 272 ? 1.808 25.628 -1.416 1.00 89.44 272 SER A CA 1
ATOM 2054 C C . SER A 1 272 ? 2.006 24.507 -2.434 1.00 89.44 272 SER A C 1
ATOM 2056 O O . SER A 1 272 ? 3.120 24.317 -2.911 1.00 89.44 272 SER A O 1
ATOM 2058 N N . GLY A 1 273 ? 0.944 23.793 -2.820 1.00 83.81 273 GLY A N 1
ATOM 2059 C CA . GLY A 1 273 ? 1.020 22.719 -3.812 1.00 83.81 273 GLY A CA 1
ATOM 2060 C C . GLY A 1 273 ? 1.496 23.208 -5.180 1.00 83.81 273 GLY A C 1
ATOM 2061 O O . GLY A 1 273 ? 2.349 22.568 -5.794 1.00 83.81 273 GLY A O 1
ATOM 2062 N N . ALA A 1 274 ? 1.014 24.370 -5.631 1.00 81.69 274 ALA A N 1
ATOM 2063 C CA . ALA A 1 274 ? 1.465 24.974 -6.884 1.00 81.69 274 ALA A CA 1
ATOM 2064 C C . ALA A 1 274 ? 2.951 25.369 -6.835 1.00 81.69 274 ALA A C 1
ATOM 2066 O O . ALA A 1 274 ? 3.690 25.111 -7.787 1.00 81.69 274 ALA A O 1
ATOM 2067 N N . VAL A 1 275 ? 3.402 25.942 -5.712 1.00 87.81 275 VAL A N 1
ATOM 2068 C CA . VAL A 1 275 ? 4.810 26.321 -5.508 1.00 87.81 275 VAL A CA 1
ATOM 2069 C C . VAL A 1 275 ? 5.713 25.089 -5.457 1.00 87.81 275 VAL A C 1
ATOM 2071 O O . VAL A 1 275 ? 6.717 25.038 -6.166 1.00 87.81 275 VAL A O 1
ATOM 2074 N N . ILE A 1 276 ? 5.344 24.072 -4.671 1.00 86.38 276 ILE A N 1
ATOM 2075 C CA . ILE A 1 276 ? 6.093 22.810 -4.566 1.00 86.38 276 ILE A CA 1
ATOM 2076 C C . ILE A 1 276 ? 6.224 22.171 -5.947 1.00 86.38 276 ILE A C 1
ATOM 2078 O O . ILE A 1 276 ? 7.320 21.778 -6.346 1.00 86.38 276 ILE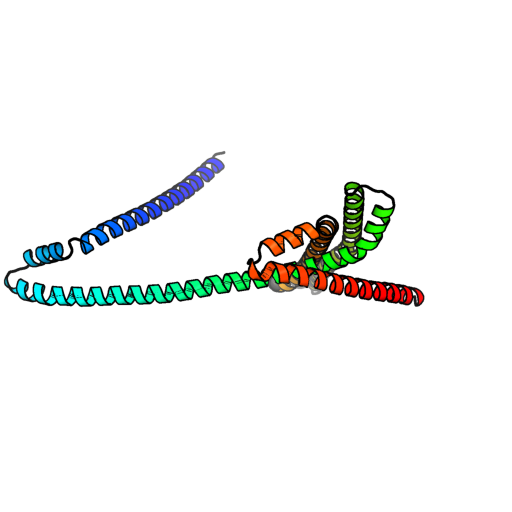 A O 1
ATOM 2082 N N . PHE A 1 277 ? 5.128 22.110 -6.704 1.00 82.25 277 PHE A N 1
ATOM 2083 C CA . PHE A 1 277 ? 5.141 21.528 -8.039 1.00 82.25 277 PHE A CA 1
ATOM 2084 C C . PHE A 1 277 ? 6.076 22.279 -8.996 1.00 82.25 277 PHE A C 1
ATOM 2086 O O . PHE A 1 277 ? 6.811 21.638 -9.752 1.00 82.25 277 PHE A O 1
ATOM 2093 N N . ASP A 1 278 ? 6.088 23.614 -8.965 1.00 84.19 278 ASP A N 1
ATOM 2094 C CA . ASP A 1 278 ? 6.989 24.419 -9.796 1.00 84.19 278 ASP A CA 1
ATOM 2095 C C . ASP A 1 278 ? 8.464 24.190 -9.425 1.00 84.19 278 ASP A C 1
ATOM 2097 O O . ASP A 1 278 ? 9.283 23.921 -10.307 1.00 84.19 278 ASP A O 1
ATOM 2101 N N . VAL A 1 279 ? 8.801 24.197 -8.130 1.00 88.31 279 VAL A N 1
ATOM 2102 C CA . VAL A 1 279 ? 10.173 23.949 -7.647 1.00 88.31 279 VAL A CA 1
ATOM 2103 C C . VAL A 1 279 ? 10.653 22.551 -8.039 1.00 88.31 279 VAL A C 1
ATOM 2105 O O . VAL A 1 279 ? 11.725 22.411 -8.632 1.00 88.31 279 VAL A O 1
ATOM 2108 N N . VAL A 1 280 ? 9.843 21.522 -7.779 1.00 85.94 280 VAL A N 1
ATOM 2109 C CA . VAL A 1 280 ? 10.163 20.129 -8.130 1.00 85.94 280 VAL A CA 1
ATOM 2110 C C . VAL A 1 280 ? 10.335 19.983 -9.642 1.00 85.94 280 VAL A C 1
ATOM 2112 O O . VAL A 1 280 ? 11.314 19.399 -10.105 1.00 85.94 280 VAL A O 1
ATOM 2115 N N . SER A 1 281 ? 9.440 20.580 -10.432 1.00 82.75 281 SER A N 1
ATOM 2116 C CA . SER A 1 281 ? 9.522 20.535 -11.895 1.00 82.75 281 SER A CA 1
ATOM 2117 C C . SER A 1 281 ? 10.784 21.204 -12.439 1.00 82.75 281 SER A C 1
ATOM 2119 O O . SER A 1 281 ? 11.377 20.710 -13.401 1.00 82.75 281 SER A O 1
ATOM 2121 N N . ARG A 1 282 ? 11.204 22.331 -11.851 1.00 86.88 282 ARG A N 1
ATOM 2122 C CA . ARG A 1 282 ? 12.446 23.022 -12.232 1.00 86.88 282 ARG A CA 1
ATOM 2123 C C . ARG A 1 282 ? 13.677 22.208 -11.852 1.00 86.88 282 ARG A C 1
ATOM 2125 O O . ARG A 1 282 ? 14.562 22.054 -12.691 1.00 86.88 282 ARG A O 1
ATOM 2132 N N . TYR A 1 283 ? 13.705 21.652 -10.642 1.00 89.00 283 TYR A N 1
ATOM 2133 C CA . TYR A 1 283 ? 14.804 20.809 -10.173 1.00 89.00 283 TYR A CA 1
ATOM 2134 C C . TYR A 1 283 ? 14.997 19.581 -11.069 1.00 89.00 283 TYR A C 1
ATOM 2136 O O . TYR A 1 283 ? 16.095 19.364 -11.579 1.00 89.00 283 TYR A O 1
ATOM 2144 N N . ILE A 1 284 ? 13.924 18.834 -11.349 1.00 87.25 284 ILE A N 1
ATOM 2145 C CA . ILE A 1 284 ? 13.992 17.627 -12.186 1.00 87.25 284 ILE A CA 1
ATOM 2146 C C . ILE A 1 284 ? 14.497 17.955 -13.593 1.00 87.25 284 ILE A C 1
ATOM 2148 O O . ILE A 1 284 ? 15.330 17.231 -14.137 1.00 87.25 284 ILE A O 1
ATOM 2152 N N . ARG A 1 285 ? 14.040 19.062 -14.188 1.00 82.44 285 ARG A N 1
ATOM 2153 C CA . ARG A 1 285 ? 14.548 19.503 -15.496 1.00 82.44 285 ARG A CA 1
ATOM 2154 C C . ARG A 1 285 ? 16.023 19.876 -15.450 1.00 82.44 285 ARG A C 1
ATOM 2156 O O . ARG A 1 285 ? 16.731 19.569 -16.401 1.00 82.44 285 ARG A O 1
ATOM 2163 N N . GLY A 1 286 ? 16.474 20.512 -14.369 1.00 86.31 286 GLY A N 1
ATOM 2164 C CA . GLY A 1 286 ? 17.888 20.800 -14.143 1.00 86.31 286 GLY A CA 1
ATOM 2165 C C . GLY A 1 286 ? 18.719 19.520 -14.109 1.00 86.31 286 GLY A C 1
ATOM 2166 O O . GLY A 1 286 ? 19.653 19.382 -14.894 1.00 86.31 286 GLY A O 1
ATOM 2167 N N . VAL A 1 287 ? 18.319 18.547 -13.285 1.00 87.12 287 VAL A N 1
ATOM 2168 C CA . VAL A 1 287 ? 18.989 17.239 -13.178 1.00 87.12 287 VAL A CA 1
ATOM 2169 C C . VAL A 1 287 ? 19.003 16.503 -14.519 1.00 87.12 287 VAL A C 1
ATOM 2171 O O . VAL A 1 287 ? 20.033 15.972 -14.921 1.00 87.12 287 VAL A O 1
ATOM 2174 N N . ALA A 1 288 ? 17.891 16.507 -15.253 1.00 82.50 288 ALA A N 1
ATOM 2175 C CA . ALA A 1 288 ? 17.827 15.860 -16.559 1.00 82.50 288 ALA A CA 1
ATOM 2176 C C . ALA A 1 288 ? 18.724 16.540 -17.607 1.00 82.50 288 ALA A C 1
ATOM 2178 O O . ALA A 1 288 ? 19.287 15.862 -18.466 1.00 82.50 288 ALA A O 1
ATOM 2179 N N . LEU A 1 289 ? 18.872 17.867 -17.542 1.00 85.06 289 LEU A N 1
ATOM 2180 C CA . LEU A 1 289 ? 19.765 18.612 -18.428 1.00 85.06 289 LEU A CA 1
ATOM 2181 C C . LEU A 1 289 ? 21.230 18.287 -18.115 1.00 85.06 289 LEU A C 1
ATOM 2183 O O . LEU A 1 289 ? 21.984 18.014 -19.045 1.00 85.06 289 LEU A O 1
ATOM 2187 N N . VAL A 1 290 ? 21.601 18.226 -16.832 1.00 86.56 290 VAL A N 1
ATOM 2188 C CA . VAL A 1 290 ? 22.931 17.768 -16.392 1.00 86.56 290 VAL A CA 1
ATOM 2189 C C . VAL A 1 290 ? 23.196 16.347 -16.892 1.00 86.56 290 VAL A C 1
ATOM 2191 O O . VAL A 1 290 ? 24.183 16.124 -17.582 1.00 86.56 290 VAL A O 1
ATOM 2194 N N . GLY A 1 291 ? 22.260 15.416 -16.687 1.00 84.94 291 GLY A N 1
ATOM 2195 C CA . GLY A 1 291 ? 22.399 14.042 -17.177 1.00 84.94 291 GLY A CA 1
ATOM 2196 C C . GLY A 1 291 ? 22.525 13.934 -18.704 1.00 84.94 291 GLY A C 1
ATOM 2197 O O . GLY A 1 291 ? 23.270 13.095 -19.206 1.00 84.94 291 GLY A O 1
ATOM 2198 N N . MET A 1 292 ? 21.849 14.799 -19.471 1.00 82.62 292 MET A N 1
ATOM 2199 C CA . MET A 1 292 ? 22.031 14.875 -20.929 1.00 82.62 292 MET A CA 1
ATOM 2200 C C . MET A 1 292 ? 23.423 15.371 -21.334 1.00 82.62 292 MET A C 1
ATOM 2202 O O . MET A 1 292 ? 23.927 14.966 -22.385 1.00 82.62 292 MET A O 1
ATOM 2206 N N . VAL A 1 293 ? 24.018 16.277 -20.557 1.00 84.38 293 VAL A N 1
ATOM 2207 C CA . VAL A 1 293 ? 25.385 16.759 -20.789 1.00 84.38 293 VAL A CA 1
ATOM 2208 C C . VAL A 1 293 ? 26.378 15.650 -20.451 1.00 84.38 293 VAL A C 1
ATOM 2210 O O . VAL A 1 293 ? 27.175 15.289 -21.316 1.00 84.38 293 VAL A O 1
ATOM 2213 N N . ASP A 1 294 ? 26.249 15.034 -19.276 1.00 85.56 294 ASP A N 1
ATOM 2214 C CA . ASP A 1 294 ? 27.117 13.937 -18.832 1.00 85.56 294 ASP A CA 1
ATOM 2215 C C . ASP A 1 294 ? 27.065 12.746 -19.796 1.00 85.56 294 ASP A C 1
ATOM 2217 O O . ASP A 1 294 ? 28.101 12.215 -20.194 1.00 85.56 294 ASP A O 1
ATOM 2221 N N . GLY A 1 295 ? 25.870 12.369 -20.261 1.00 79.56 295 GLY A N 1
ATOM 2222 C CA . GLY A 1 295 ? 25.700 11.279 -21.222 1.00 79.56 295 GLY A CA 1
ATOM 2223 C C . GLY A 1 295 ? 26.368 11.540 -22.576 1.00 79.56 295 GLY A C 1
ATOM 2224 O O . GLY A 1 295 ? 26.859 10.605 -23.208 1.00 79.56 295 GLY A O 1
ATOM 2225 N N . ARG A 1 296 ? 26.435 12.802 -23.027 1.00 78.44 296 ARG A N 1
ATOM 2226 C CA . ARG A 1 296 ? 27.171 13.160 -24.254 1.00 78.44 296 ARG A CA 1
ATOM 2227 C C . ARG A 1 296 ? 28.683 13.159 -24.052 1.00 78.44 296 ARG A C 1
ATOM 2229 O O . ARG A 1 296 ? 29.394 12.809 -24.989 1.00 78.44 296 ARG A O 1
ATOM 2236 N N . VAL A 1 297 ? 29.164 13.540 -22.869 1.00 77.31 297 VAL A N 1
ATOM 2237 C CA . VAL A 1 297 ? 30.596 13.503 -22.532 1.00 77.31 297 VAL A CA 1
ATOM 2238 C C . VAL A 1 297 ? 31.082 12.054 -22.449 1.00 77.31 297 VAL A C 1
ATOM 2240 O O . VAL A 1 297 ? 32.054 11.702 -23.106 1.00 77.31 297 VAL A O 1
ATOM 2243 N N . LEU A 1 298 ? 30.331 11.175 -21.780 1.00 71.31 298 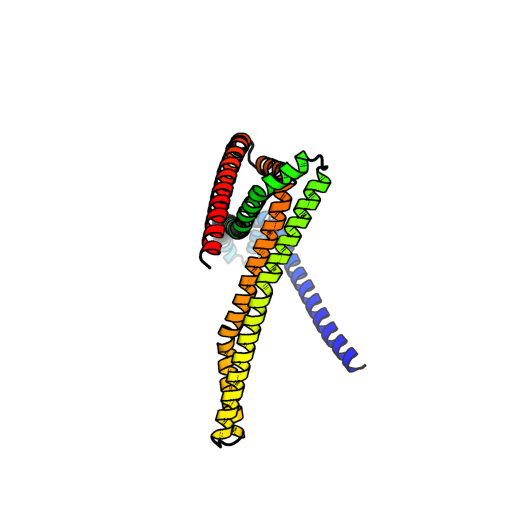LEU A N 1
ATOM 2244 C CA . LEU A 1 298 ? 30.655 9.746 -21.659 1.00 71.31 298 LEU A CA 1
ATOM 2245 C C . LEU A 1 298 ? 30.674 8.982 -22.993 1.00 71.31 298 LEU A C 1
ATOM 2247 O O . LEU A 1 298 ? 31.397 7.999 -23.120 1.00 71.31 298 LEU A O 1
ATOM 2251 N N . HIS A 1 299 ? 29.889 9.411 -23.984 1.00 63.53 299 HIS A N 1
ATOM 2252 C CA . HIS A 1 299 ? 29.938 8.836 -25.333 1.00 63.53 299 HIS A CA 1
ATOM 2253 C C . HIS A 1 299 ? 31.123 9.381 -26.155 1.00 63.53 299 HIS A C 1
ATOM 2255 O O . HIS A 1 299 ? 31.516 8.766 -27.140 1.00 63.53 299 HIS A O 1
ATOM 2261 N N . ARG A 1 300 ? 31.697 10.533 -25.790 1.00 64.44 300 ARG A N 1
ATOM 2262 C CA . ARG A 1 300 ? 32.841 11.120 -26.505 1.00 64.44 300 ARG A CA 1
AT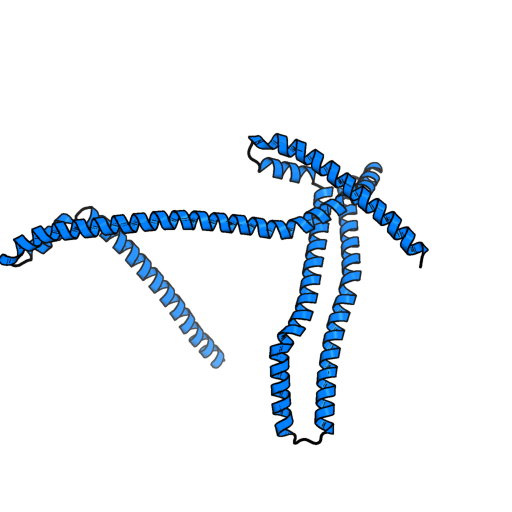OM 2263 C C . ARG A 1 300 ? 34.181 10.483 -26.110 1.00 64.44 300 ARG A C 1
ATOM 2265 O O . ARG A 1 300 ? 35.110 10.546 -26.906 1.00 64.44 300 ARG A O 1
ATOM 2272 N N . ASP A 1 301 ? 34.244 9.856 -24.935 1.00 56.28 301 ASP A N 1
ATOM 2273 C CA . ASP A 1 301 ? 35.442 9.206 -24.376 1.00 56.28 301 ASP A CA 1
ATOM 2274 C C . ASP A 1 301 ? 35.472 7.666 -24.558 1.00 56.28 301 ASP A C 1
ATOM 2276 O O . ASP A 1 301 ? 36.314 6.988 -23.967 1.00 56.28 301 ASP A O 1
ATOM 2280 N N . ARG A 1 302 ? 34.571 7.093 -25.371 1.00 49.81 302 ARG A N 1
ATOM 2281 C CA . ARG A 1 302 ? 34.603 5.689 -25.832 1.00 49.81 302 ARG A CA 1
ATOM 2282 C C . ARG A 1 302 ? 34.690 5.626 -27.348 1.00 49.81 302 ARG A C 1
ATOM 2284 O O . ARG A 1 302 ? 35.361 4.692 -27.833 1.00 49.81 302 ARG A O 1
#

Radius of gyration: 36.93 Å; chains: 1; bounding box: 74×77×95 Å

Organism: NCBI:t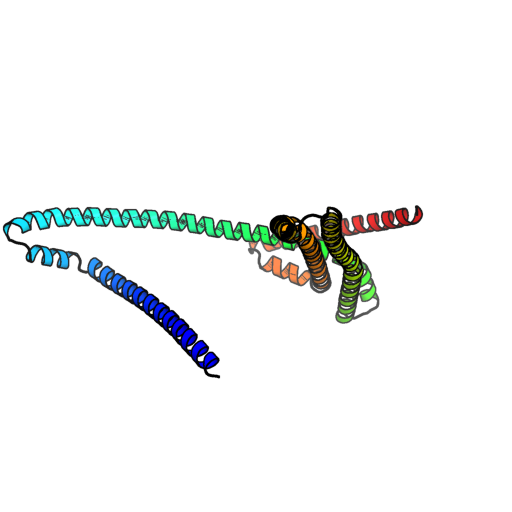xid569862

Sequence (302 aa):
FEQAKQYLSRRGGEIASGALAGVRTVGEILFGVVLAMILSIYFVHSGDRLVGWIVDLAPRGIRRTLRESGAVIFDVVSRYIRGVALVGMVDGFFIGIAAVAAVVLWILYVVQVVVLPIILGMAITTLLLPPYRRLRRHGLSRALATAAVCLGGFLLLAALVALLVPPTVAGVAELRRSFGKAGGDLQALASSLGLDEKRTTELFEQAKQYLSRRGGEIASGALAGVRTVGEILFGVVLAMILSIYFVHSGDRLVGWIVDLAPRGIRRTLRESGAVIFDVVSRYIRGVALVGMVDGRVLHRDR

Secondary structure (DSSP, 8-state):
-HHHHHHHHHHHHHHHHHHHHHHHHHHHHHHHHHHHHHHHHHHHHHHHHHHHHHHHHS-TTTHHHHHHHHHHHHHHHHHHHHHHHHHHHHHHHHHHHHHHHHHHHHHHHHHHHHHHHHHHHHHHHHHHHHHHHHHHHTT--HHHHHHHHHHHHHHHHHHHHHHHHHHHHHHHHHHHHHHHHHHHHHHHHHHHTT--HHHHHHHHHHHHHHHHHHHHHHHHHHHHHHHHHHHHHHHHHHHHHHHHHHHHHHHHHHHHHHHHS-TTTHHHHHHHHHHHHHHHHHHHHHHHHHHHHHHHHHHHT-